Protein AF-A0A348XLL2-F1 (afdb_monomer)

pLDDT: mean 91.33, std 13.4, range [33.75, 98.81]

Radius of gyration: 30.75 Å; Cα contacts (8 Å, |Δi|>4): 554; chains: 1; bounding box: 73×44×80 Å

Foldseek 3Di:
DDPQAQAEEEEEAQPPVVVVVLVVVVVGPNYAYAEYEDCPVVSVVVSCVVSVHDRHDYDNDLLVSLLDPRHAEYEYPDPQQCLLVSLLSNLVSLHEYEYEPPNHPDPVSVVSSVVSCVVSVHHYYYNPVVCPPPVVVCVVVPDKDKDKDKDPWAFCVCQVHDTGELAPACRTHVMDIDMDIDVVLQFDPPDDALWDADPLQVVQQVCVSVVHDDDPPRPHHHCSCVRNVVDNYDDQKDWDFDDCPPHLQSGWIWIDRSQKIWIARQAPRDIFIGGCVVCVSSPDGCCPPPVCVVVNVVRQQVVLVVCPPPPQCLHDPSHGDHPTDDDDPVPPPPPPPPPDDPPPDD

Solvent-accessible surface area (backbone atoms only — not comparable to full-atom values): 20130 Å² total; per-residue (Å²): 132,79,93,56,61,77,44,27,26,18,38,32,30,55,49,84,75,37,57,57,53,46,56,49,56,76,76,32,79,36,50,44,58,40,21,29,19,29,100,51,59,68,48,39,53,50,43,31,59,79,51,72,54,82,79,45,45,80,36,98,40,59,65,67,27,51,63,37,89,69,37,50,32,38,40,40,42,53,64,42,86,49,36,50,63,54,51,53,52,28,42,75,58,74,27,26,41,37,36,45,69,62,65,40,84,46,70,68,51,45,50,53,50,49,53,50,43,66,72,57,74,50,64,75,47,68,54,61,63,68,74,68,33,71,68,50,44,43,51,73,69,72,46,85,48,74,49,78,49,69,58,97,55,34,51,24,86,49,54,99,78,35,68,54,54,72,51,92,50,56,49,17,59,59,51,63,78,47,78,48,65,38,76,91,75,52,56,58,80,92,69,84,76,84,51,70,79,62,78,58,19,54,58,35,25,52,27,53,75,69,73,42,84,66,65,88,85,56,90,38,54,54,48,57,47,48,44,51,67,75,36,82,65,91,66,75,63,47,82,48,75,40,68,55,82,90,38,59,88,45,15,31,41,31,40,32,49,64,41,47,38,39,38,38,32,40,52,81,52,51,66,41,28,30,49,37,84,83,35,74,79,67,79,64,65,41,62,84,38,78,93,38,49,73,58,52,48,55,52,48,52,52,48,42,62,74,43,52,90,43,89,51,49,42,44,55,99,88,37,79,44,46,65,51,63,82,74,60,80,82,72,56,76,77,74,80,75,85,68,85,72,76,88,83,74,130

Nearest PDB structures (foldseek):
  7oz8-assembly1_AAA  TM=8.687E-01  e=6.958E-18  Bacteroides thetaiotaomicron VPI-5482
  3e82-assembly2_E  TM=7.904E-01  e=2.444E-10  Klebsiella pneumoniae subsp. pneumoniae MGH 78578
  5b3v-assembly3_C  TM=4.622E-01  e=5.053E-10  Synechocystis sp. PCC 6803 substr. Kazusa
  3e82-assembly1_A  TM=4.352E-01  e=9.257E-10  Klebsiella pneumoniae subsp. pneumoniae MGH 78578
  3fd8-assembly1_F  TM=4.751E-01  e=3.294E-08  Enterococcus faecalis

Mean predicted aligned error: 10.45 Å

Secondary structure (DSSP, 8-state):
--TT--EEEEEE--SGGGHHHHHHHHH-TTEEEEEEE-SSHHHHHHHHHHTT--SPEEESSHHHHHT-TT-SEEEE-S-GGGHHHHHHHHHHTT-EEEEPSS--SSHHHHHHHHHHHHHHT--EEE--GGGGSHHHHHHHTT---EEEEE-S----TTGGG--SS--SSHHHH---EEEEE-GGG-PPTT----S---GGGHHHHHHHHTTPPPPTT-SS---HHHHTTS-S-S-S-EEEEE-SSS-GGG-EEEEE-SSEEEEEETTT--EEEEETTT-TT--S-GGG-GGGHHHHHHHHHHHHHHHTT-TT--EETTEE--S-----GGGS---------GGG--

Sequence (346 aa):
MNDSIKIRLAIIATGGRAGLVRWLIQNRKDIAITAVYDPDKERAAQALKDWEVTDAVIFDSYEAAIQRDDVDWVMIFSPNAFHKEHVLCAFAAGKHVFCEKPLATEIDDCQEIFEAHQASGLTFATGFVLRYAPLYRKVKAGRPWVIVVTSDHGEMLGDHGFFRKCQPYEGSAHIPMMISASSELGFVVGGQADQVVCLEDLMPTLLEVAGAAIPAYLDGVSLVPILRGEAQATREWLHMEHAPTYSQAQAYHALTDGRFKYIWRTLDGSEQLFDLDRDPGEELDLAQNSSFDAMLETWRERLIQRLAGRPEGFVQSGTLVPDRPYQHLNNCTVQSNQETNPRRQE

Structure (mmCIF, N/CA/C/O backbone):
data_AF-A0A348XLL2-F1
#
_entry.id   AF-A0A348XLL2-F1
#
loop_
_atom_site.group_PDB
_atom_site.id
_atom_site.type_symbol
_atom_site.label_atom_id
_atom_site.label_alt_id
_atom_site.label_comp_id
_atom_site.label_asym_id
_atom_site.label_entity_id
_atom_site.label_seq_id
_atom_site.pdbx_PDB_ins_code
_atom_site.Cartn_x
_atom_site.Cartn_y
_atom_site.Cartn_z
_atom_site.occupancy
_atom_site.B_iso_or_equiv
_atom_site.auth_seq_id
_atom_site.auth_comp_id
_atom_site.auth_asym_id
_atom_site.auth_atom_id
_atom_site.pdbx_PDB_model_num
ATOM 1 N N . MET A 1 1 ? 41.347 -10.993 -33.726 1.00 43.84 1 MET A N 1
ATOM 2 C CA . MET A 1 1 ? 40.112 -10.220 -33.475 1.00 43.84 1 MET A CA 1
ATOM 3 C C . MET A 1 1 ? 39.235 -11.083 -32.583 1.00 43.84 1 MET A C 1
ATOM 5 O O . MET A 1 1 ? 39.201 -12.282 -32.808 1.00 43.84 1 MET A O 1
ATOM 9 N N . ASN A 1 2 ? 38.683 -10.522 -31.506 1.00 46.38 2 ASN A N 1
ATOM 10 C CA . ASN A 1 2 ? 38.009 -11.268 -30.437 1.00 46.38 2 ASN A CA 1
ATOM 11 C C . ASN A 1 2 ? 36.660 -11.837 -30.914 1.00 46.38 2 ASN A C 1
ATOM 13 O O . ASN A 1 2 ? 35.698 -11.084 -31.033 1.00 46.38 2 ASN A O 1
ATOM 17 N N . ASP A 1 3 ? 36.561 -13.158 -31.075 1.00 54.84 3 ASP A N 1
ATOM 18 C CA . ASP A 1 3 ? 35.310 -13.900 -31.346 1.00 54.84 3 ASP A CA 1
ATOM 19 C C . ASP A 1 3 ? 34.304 -13.888 -30.162 1.00 54.84 3 ASP A C 1
ATOM 21 O O . ASP A 1 3 ? 33.383 -14.702 -30.092 1.00 54.84 3 ASP A O 1
ATOM 25 N N . SER A 1 4 ? 34.467 -12.984 -29.185 1.00 69.69 4 SER A N 1
ATOM 26 C CA . SER A 1 4 ? 33.647 -12.917 -27.968 1.00 69.69 4 SER A CA 1
ATOM 27 C C . SER A 1 4 ? 32.533 -11.870 -28.008 1.00 69.69 4 SER A C 1
ATOM 29 O O . SER A 1 4 ? 31.595 -11.981 -27.220 1.00 69.69 4 SER A O 1
ATOM 31 N N . ILE A 1 5 ? 32.624 -10.854 -28.875 1.00 68.94 5 ILE A N 1
ATOM 32 C CA . ILE A 1 5 ? 31.644 -9.759 -28.941 1.00 68.94 5 ILE A CA 1
ATOM 33 C C . ILE A 1 5 ? 30.449 -10.212 -29.781 1.00 68.94 5 ILE A C 1
ATOM 35 O O . ILE A 1 5 ? 30.605 -10.559 -30.948 1.00 68.94 5 ILE A O 1
ATOM 39 N N . LYS A 1 6 ? 29.255 -10.204 -29.184 1.00 81.38 6 LYS A N 1
ATOM 40 C CA . LYS A 1 6 ? 28.009 -10.659 -29.818 1.00 81.38 6 LYS A CA 1
ATOM 41 C C . LYS A 1 6 ? 27.000 -9.542 -30.060 1.00 81.38 6 LYS A C 1
ATOM 43 O O . LYS A 1 6 ? 26.079 -9.745 -30.841 1.00 81.38 6 LYS A O 1
ATOM 48 N N . ILE A 1 7 ? 27.132 -8.407 -29.372 1.00 92.81 7 ILE A N 1
ATOM 49 C CA . ILE A 1 7 ? 26.171 -7.303 -29.443 1.00 92.81 7 ILE A CA 1
ATOM 50 C C . ILE A 1 7 ? 26.924 -5.974 -29.506 1.00 92.81 7 ILE A C 1
ATOM 52 O O . ILE A 1 7 ? 27.702 -5.656 -28.605 1.00 92.81 7 ILE A O 1
ATOM 56 N N . ARG A 1 8 ? 26.668 -5.183 -30.549 1.00 95.50 8 ARG A N 1
ATOM 57 C CA . ARG A 1 8 ? 27.262 -3.856 -30.749 1.00 95.50 8 ARG A CA 1
ATOM 58 C C . ARG A 1 8 ? 26.214 -2.764 -30.554 1.00 95.50 8 ARG A C 1
ATOM 60 O O . ARG A 1 8 ? 25.112 -2.851 -31.099 1.00 95.50 8 ARG A O 1
ATOM 67 N N . LEU A 1 9 ? 26.543 -1.760 -29.749 1.00 97.12 9 LEU A N 1
ATOM 68 C CA . LEU A 1 9 ? 25.602 -0.761 -29.252 1.00 97.12 9 LEU A CA 1
ATOM 69 C C . LEU A 1 9 ? 25.891 0.635 -29.801 1.00 97.12 9 LEU A C 1
ATOM 71 O O . LEU A 1 9 ? 27.034 1.099 -29.759 1.00 97.12 9 LEU A O 1
ATOM 75 N N . ALA A 1 10 ? 24.822 1.330 -30.186 1.00 98.25 10 ALA A N 1
ATOM 76 C CA . ALA A 1 10 ? 24.776 2.784 -30.234 1.00 98.25 10 ALA A CA 1
ATOM 77 C C . ALA A 1 10 ? 24.154 3.330 -28.941 1.00 98.25 10 ALA A C 1
ATOM 79 O O . ALA A 1 10 ? 23.091 2.866 -28.521 1.00 98.25 10 ALA A O 1
ATOM 80 N N . ILE A 1 11 ? 24.792 4.323 -28.319 1.00 98.25 11 ILE A N 1
ATOM 81 C CA . ILE A 1 11 ? 24.260 5.032 -27.146 1.00 98.25 11 ILE A CA 1
ATOM 82 C C . ILE A 1 11 ? 23.807 6.431 -27.560 1.00 98.25 11 ILE A C 1
ATOM 84 O O . ILE A 1 11 ? 24.611 7.222 -28.052 1.00 98.25 11 ILE A O 1
ATOM 88 N N . ILE A 1 12 ? 22.529 6.736 -27.339 1.00 98.44 12 ILE A N 1
ATOM 89 C CA . ILE A 1 12 ? 21.917 8.027 -27.665 1.00 98.44 12 ILE A CA 1
ATOM 90 C C . ILE A 1 12 ? 21.649 8.792 -26.367 1.00 98.44 12 ILE A C 1
ATOM 92 O O . ILE A 1 12 ? 20.795 8.400 -25.570 1.00 98.44 12 ILE A O 1
ATOM 96 N N . ALA A 1 13 ? 22.375 9.898 -26.205 1.00 97.62 13 ALA A N 1
ATOM 97 C CA . ALA A 1 13 ? 22.577 10.705 -25.004 1.00 97.62 13 ALA A CA 1
ATOM 98 C C . ALA A 1 13 ? 23.318 9.983 -23.863 1.00 97.62 13 ALA A C 1
ATOM 100 O O . ALA A 1 13 ? 23.057 8.827 -23.535 1.00 97.62 13 ALA A O 1
ATOM 101 N N . THR A 1 14 ? 24.234 10.698 -23.209 1.00 96.75 14 THR A N 1
ATOM 102 C CA . THR A 1 14 ? 25.115 10.175 -22.152 1.00 96.75 14 THR A CA 1
ATOM 103 C C . THR A 1 14 ? 24.902 10.862 -20.798 1.00 96.75 14 THR A C 1
ATOM 105 O O . THR A 1 14 ? 25.785 10.887 -19.941 1.00 96.75 14 THR A O 1
ATOM 108 N N . GLY A 1 15 ? 23.699 11.403 -20.570 1.00 91.62 15 GLY A N 1
ATOM 109 C CA . GLY A 1 15 ? 23.282 11.964 -19.280 1.00 91.62 15 GLY A CA 1
ATOM 110 C C . GLY A 1 15 ? 23.198 10.925 -18.150 1.00 91.62 15 GLY A C 1
ATOM 111 O O . GLY A 1 15 ? 23.452 9.74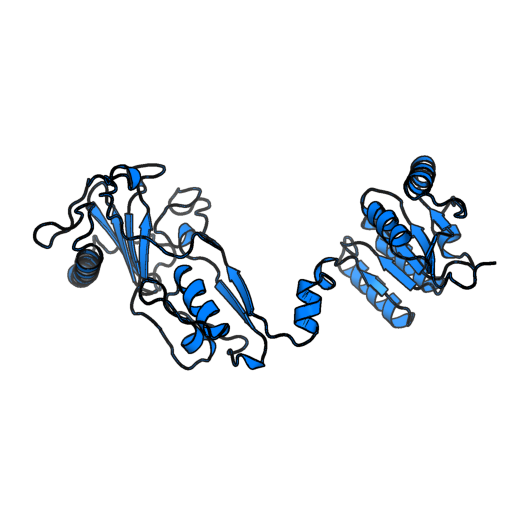0 -18.339 1.00 91.62 15 GLY A O 1
ATOM 112 N N . GLY A 1 16 ? 22.782 11.344 -16.949 1.00 89.44 16 GLY A N 1
ATOM 113 C CA . GLY A 1 16 ? 22.877 10.512 -15.735 1.00 89.44 16 GLY A CA 1
ATOM 114 C C . GLY A 1 16 ? 22.244 9.112 -15.822 1.00 89.44 16 GLY A C 1
ATOM 115 O O . GLY A 1 16 ? 22.738 8.175 -15.198 1.00 89.44 16 GLY A O 1
ATOM 116 N N . ARG A 1 17 ? 21.189 8.927 -16.632 1.00 88.69 17 ARG A N 1
ATOM 117 C CA . ARG A 1 17 ? 20.567 7.607 -16.854 1.00 88.69 17 ARG A CA 1
ATOM 118 C C . ARG A 1 17 ? 21.452 6.640 -17.643 1.00 88.69 17 ARG A C 1
ATOM 120 O O . ARG A 1 17 ? 21.417 5.444 -17.360 1.00 88.69 17 ARG A O 1
ATOM 127 N N . ALA A 1 18 ? 22.305 7.145 -18.532 1.00 91.25 18 ALA A N 1
ATOM 128 C CA . ALA A 1 18 ? 23.283 6.338 -19.252 1.00 91.25 18 ALA A CA 1
ATOM 129 C C . ALA A 1 18 ? 24.372 5.762 -18.327 1.00 91.25 18 ALA A C 1
ATOM 131 O O . ALA A 1 18 ? 25.117 4.881 -18.738 1.00 91.25 18 ALA A O 1
ATOM 132 N N . GLY A 1 19 ? 24.435 6.157 -17.046 1.00 86.94 19 GLY A N 1
ATOM 133 C CA . GLY A 1 19 ? 25.314 5.525 -16.054 1.00 86.94 19 GLY A CA 1
ATOM 134 C C . GLY A 1 19 ? 25.131 4.002 -15.929 1.00 86.94 19 GLY A C 1
ATOM 135 O O . GLY A 1 19 ? 26.074 3.304 -15.559 1.00 86.94 19 GLY A O 1
ATOM 136 N N . LEU A 1 20 ? 23.963 3.461 -16.308 1.00 86.12 20 LEU A N 1
ATOM 137 C CA . LEU A 1 20 ? 23.725 2.014 -16.411 1.00 86.12 20 LEU A CA 1
ATOM 138 C C . LEU A 1 20 ? 24.684 1.321 -17.394 1.00 86.12 20 LEU A C 1
ATOM 140 O O . LEU A 1 20 ? 25.055 0.166 -17.180 1.00 86.12 20 LEU A O 1
ATOM 144 N N . VAL A 1 21 ? 25.102 2.018 -18.453 1.00 91.19 21 VAL A N 1
ATOM 145 C CA . VAL A 1 21 ? 26.006 1.495 -19.484 1.00 91.19 21 VAL A CA 1
ATOM 146 C C . VAL A 1 21 ? 27.330 1.046 -18.867 1.00 91.19 21 VAL A C 1
ATOM 148 O O . VAL A 1 21 ? 27.819 -0.030 -19.204 1.00 91.19 21 VAL A O 1
ATOM 151 N N . ARG A 1 22 ? 27.849 1.791 -17.880 1.00 89.62 22 ARG A N 1
ATOM 152 C CA . ARG A 1 22 ? 29.046 1.406 -17.116 1.00 89.62 22 ARG A CA 1
ATOM 153 C C . ARG A 1 22 ? 28.889 0.038 -16.456 1.00 89.62 22 ARG A C 1
ATOM 155 O O . ARG A 1 22 ? 29.778 -0.803 -16.539 1.00 89.62 22 ARG A O 1
ATOM 162 N N . TRP A 1 23 ? 27.752 -0.196 -15.804 1.00 88.00 23 TRP A N 1
ATOM 163 C CA . TRP A 1 23 ? 27.482 -1.483 -15.168 1.00 88.00 23 TRP A CA 1
ATOM 164 C C . TRP A 1 23 ? 27.375 -2.603 -16.212 1.00 88.00 23 TRP A C 1
ATOM 166 O O . TRP A 1 23 ? 27.911 -3.691 -16.000 1.00 88.00 23 TRP A O 1
ATOM 176 N N . LEU A 1 24 ? 26.740 -2.331 -17.357 1.00 88.62 24 LEU A N 1
ATOM 177 C CA . LEU A 1 24 ? 26.566 -3.298 -18.442 1.00 88.62 24 LEU A CA 1
ATOM 178 C C . LEU A 1 24 ? 27.914 -3.810 -18.972 1.00 88.62 24 LEU A C 1
ATOM 180 O O . LEU A 1 24 ? 28.157 -5.014 -18.938 1.00 88.62 24 LEU A O 1
ATOM 184 N N . ILE A 1 25 ? 28.805 -2.913 -19.397 1.00 88.69 25 ILE A N 1
ATOM 185 C CA . ILE A 1 25 ? 30.115 -3.270 -19.977 1.00 88.69 25 ILE A CA 1
ATOM 186 C C . ILE A 1 25 ? 31.069 -3.916 -18.959 1.00 88.69 25 ILE A C 1
ATOM 188 O O . ILE A 1 25 ? 31.877 -4.778 -19.308 1.00 88.69 25 ILE A O 1
ATOM 192 N N . GLN A 1 26 ? 30.959 -3.556 -17.676 1.00 87.31 26 GLN A N 1
ATOM 193 C CA . GLN A 1 26 ? 31.760 -4.173 -16.616 1.00 87.31 26 GLN A CA 1
ATOM 194 C C . GLN A 1 26 ? 31.356 -5.632 -16.368 1.00 87.31 26 GLN A C 1
ATOM 196 O O . GLN A 1 26 ? 32.212 -6.464 -16.068 1.00 87.31 26 GLN A O 1
ATOM 201 N N . ASN A 1 27 ? 30.069 -5.955 -16.531 1.00 88.94 27 ASN A N 1
ATOM 202 C CA . ASN A 1 27 ? 29.515 -7.278 -16.233 1.00 88.94 27 ASN A CA 1
ATOM 203 C C . ASN A 1 27 ? 29.323 -8.167 -17.476 1.00 88.94 27 ASN A C 1
ATOM 205 O O . ASN A 1 27 ? 29.013 -9.351 -17.335 1.00 88.94 27 ASN A O 1
ATOM 209 N N . ARG A 1 28 ? 29.491 -7.631 -18.691 1.00 89.12 28 ARG A N 1
ATOM 210 C CA . ARG A 1 28 ? 29.266 -8.348 -19.956 1.00 89.12 28 ARG A CA 1
ATOM 211 C C . ARG A 1 28 ? 30.424 -8.128 -20.924 1.00 89.12 28 ARG A C 1
ATOM 213 O O . ARG A 1 28 ? 30.665 -7.017 -21.373 1.00 89.12 28 ARG A O 1
ATOM 220 N N . LYS A 1 29 ? 31.130 -9.211 -21.265 1.00 87.69 29 LYS A N 1
ATOM 221 C CA . LYS A 1 29 ? 32.259 -9.205 -22.222 1.00 87.69 29 LYS A CA 1
ATOM 222 C C . LYS A 1 29 ? 31.835 -9.439 -23.674 1.00 87.69 29 LYS A C 1
ATOM 224 O O . LYS A 1 29 ? 32.665 -9.378 -24.574 1.00 87.69 29 LYS A O 1
ATOM 229 N N . ASP A 1 30 ? 30.555 -9.717 -23.887 1.00 91.12 30 ASP A N 1
ATOM 230 C CA . ASP A 1 30 ? 29.938 -9.957 -25.188 1.00 91.12 30 ASP A CA 1
ATOM 231 C C . ASP A 1 30 ? 29.266 -8.709 -25.780 1.00 91.12 30 ASP A C 1
ATOM 233 O O . ASP A 1 30 ? 28.580 -8.809 -26.797 1.00 91.12 30 ASP A O 1
ATOM 237 N N . ILE A 1 31 ? 29.477 -7.542 -25.164 1.00 92.94 31 ILE A N 1
ATOM 238 C CA . ILE A 1 31 ? 28.903 -6.256 -25.561 1.00 92.94 31 ILE A CA 1
ATOM 239 C C . ILE A 1 31 ? 30.028 -5.274 -25.892 1.00 92.94 31 ILE A C 1
ATOM 241 O O . ILE A 1 31 ? 30.996 -5.169 -25.141 1.00 92.94 31 ILE A O 1
ATOM 245 N N . ALA A 1 32 ? 29.871 -4.530 -26.985 1.00 93.75 32 ALA A N 1
ATOM 246 C CA . ALA A 1 32 ? 30.740 -3.417 -27.353 1.00 93.75 32 ALA A CA 1
ATOM 247 C C . ALA A 1 32 ? 29.913 -2.170 -27.671 1.00 93.75 32 ALA A C 1
ATOM 249 O O . ALA A 1 32 ? 28.843 -2.267 -28.264 1.00 93.75 32 ALA A O 1
ATOM 250 N N . ILE A 1 33 ? 30.418 -0.997 -27.301 1.00 95.94 33 ILE A N 1
ATOM 251 C CA . ILE A 1 33 ? 29.843 0.287 -27.709 1.00 95.94 33 ILE A CA 1
ATOM 252 C C . ILE A 1 33 ? 30.641 0.765 -28.916 1.00 95.94 33 ILE A C 1
ATOM 254 O O . ILE A 1 33 ? 31.848 0.962 -28.804 1.00 95.94 33 ILE A O 1
ATOM 258 N N . THR A 1 34 ? 29.983 0.916 -30.062 1.00 96.25 34 THR A N 1
ATOM 259 C CA . THR A 1 34 ? 30.624 1.293 -31.335 1.00 96.25 34 THR A CA 1
ATOM 260 C C . THR A 1 34 ? 30.275 2.720 -31.749 1.00 96.25 34 THR A C 1
ATOM 262 O O . THR A 1 34 ? 31.071 3.389 -32.413 1.00 96.25 34 THR A O 1
ATOM 265 N N . ALA A 1 35 ? 29.123 3.224 -31.299 1.00 98.06 35 ALA A N 1
ATOM 266 C CA . ALA A 1 35 ? 28.655 4.572 -31.586 1.00 98.06 35 ALA A CA 1
ATOM 267 C C . ALA A 1 35 ? 28.107 5.263 -30.341 1.00 98.06 35 ALA A C 1
ATOM 269 O O . ALA A 1 35 ? 27.405 4.660 -29.527 1.00 98.06 35 ALA A O 1
ATOM 270 N N . VAL A 1 36 ? 28.387 6.555 -30.223 1.00 98.19 36 VAL A N 1
ATOM 271 C CA . VAL A 1 36 ? 27.799 7.421 -29.204 1.00 98.19 36 VAL A CA 1
ATOM 272 C C . VAL A 1 36 ? 27.366 8.723 -29.853 1.00 98.19 36 VAL A C 1
ATOM 274 O O . VAL A 1 36 ? 28.090 9.295 -30.663 1.00 98.19 36 VAL A O 1
ATOM 277 N N . TYR A 1 37 ? 26.198 9.211 -29.468 1.00 98.50 37 TYR A N 1
ATOM 278 C CA . TYR A 1 37 ? 25.754 10.561 -29.769 1.00 98.50 37 TYR A CA 1
ATOM 279 C C . TYR A 1 37 ? 25.309 11.241 -28.478 1.00 98.50 37 TYR A C 1
ATOM 281 O O . TYR A 1 37 ? 24.539 10.674 -27.708 1.00 98.50 37 TYR A O 1
ATOM 289 N N . ASP A 1 38 ? 25.764 12.469 -28.263 1.00 98.00 38 ASP A N 1
ATOM 290 C CA . ASP A 1 38 ? 25.170 13.421 -27.328 1.00 98.00 38 ASP A CA 1
ATOM 291 C C . ASP A 1 38 ? 25.283 14.808 -27.984 1.00 98.00 38 ASP A C 1
ATOM 293 O O . ASP A 1 38 ? 26.322 15.087 -28.594 1.00 98.00 38 ASP A O 1
ATOM 297 N N . PRO A 1 39 ? 24.257 15.678 -27.903 1.00 96.00 39 PRO A N 1
ATOM 298 C CA . PRO A 1 39 ? 24.375 17.054 -28.392 1.00 96.00 39 PRO A CA 1
ATOM 299 C C . PRO A 1 39 ? 25.541 17.817 -27.735 1.00 96.00 39 PRO A C 1
ATOM 301 O O . PRO A 1 39 ? 26.089 18.739 -28.337 1.00 96.00 39 PRO A O 1
ATOM 304 N N . ASP A 1 40 ? 25.943 17.424 -26.523 1.00 97.12 40 ASP A N 1
ATOM 305 C CA . ASP A 1 40 ? 27.149 17.877 -25.835 1.00 97.12 40 ASP A CA 1
ATOM 306 C C . ASP A 1 40 ? 28.285 16.848 -26.019 1.00 97.12 40 ASP A C 1
ATOM 308 O O . ASP A 1 40 ? 28.389 15.840 -25.312 1.00 97.12 40 ASP A O 1
ATOM 312 N N . LYS A 1 41 ? 29.178 17.109 -26.982 1.00 96.31 41 LYS A N 1
ATOM 313 C CA . LYS A 1 41 ? 30.303 16.212 -27.305 1.00 96.31 41 LYS A CA 1
ATOM 314 C C . LYS A 1 41 ? 31.273 16.010 -26.144 1.00 96.31 41 LYS A C 1
ATOM 316 O O . LYS A 1 41 ? 31.877 14.940 -26.044 1.00 96.31 41 LYS A O 1
ATOM 321 N N . GLU A 1 42 ? 31.438 17.006 -25.275 1.00 97.06 42 GLU A N 1
ATOM 322 C CA . GLU A 1 42 ? 32.303 16.874 -24.100 1.00 97.06 42 GLU A CA 1
ATOM 323 C C . GLU A 1 42 ? 31.710 15.859 -23.123 1.00 97.06 42 GLU A C 1
ATOM 325 O O . GLU A 1 42 ? 32.436 15.027 -22.576 1.00 97.06 42 GLU A O 1
ATOM 330 N N . ARG A 1 43 ? 30.380 15.841 -22.983 1.00 96.25 43 ARG A N 1
ATOM 331 C CA . ARG A 1 43 ? 29.678 14.827 -22.192 1.00 96.25 43 ARG A CA 1
ATOM 332 C C . ARG A 1 43 ? 29.809 13.428 -22.780 1.00 96.25 43 ARG A C 1
ATOM 334 O O . ARG A 1 43 ? 30.022 12.479 -22.025 1.00 96.25 43 ARG A O 1
ATOM 341 N N . ALA A 1 44 ? 29.712 13.274 -24.100 1.00 97.06 44 ALA A N 1
ATOM 342 C CA . ALA A 1 44 ? 29.958 11.986 -24.753 1.00 97.06 44 ALA A CA 1
ATOM 343 C C . ALA A 1 44 ? 31.396 11.493 -24.499 1.00 97.06 44 ALA A C 1
ATOM 345 O O . ALA A 1 44 ? 31.593 10.343 -24.106 1.00 97.06 44 ALA A O 1
ATOM 346 N N . ALA A 1 45 ? 32.393 12.373 -24.644 1.00 97.12 45 ALA A N 1
ATOM 347 C CA . ALA A 1 45 ? 33.796 12.046 -24.393 1.00 97.12 45 ALA A CA 1
ATOM 348 C C . ALA A 1 45 ? 34.064 11.691 -22.920 1.00 97.12 45 ALA A C 1
ATOM 350 O O . ALA A 1 45 ? 34.763 10.717 -22.631 1.00 97.12 45 ALA A O 1
ATOM 351 N N . GLN A 1 46 ? 33.478 12.442 -21.985 1.00 96.75 46 GLN A N 1
ATOM 352 C CA . GLN A 1 46 ? 33.597 12.172 -20.555 1.00 96.75 46 GLN A CA 1
ATOM 353 C C . GLN A 1 46 ? 32.950 10.832 -20.183 1.00 96.75 46 GLN A C 1
ATOM 355 O O . GLN A 1 46 ? 33.557 10.044 -19.463 1.00 96.75 46 GLN A O 1
ATOM 360 N N . ALA A 1 47 ? 31.770 10.529 -20.727 1.00 95.94 47 ALA A N 1
ATOM 361 C CA . ALA A 1 47 ? 31.106 9.251 -20.503 1.00 95.94 47 ALA A CA 1
ATOM 362 C C . ALA A 1 47 ? 31.946 8.071 -21.013 1.00 95.94 47 ALA A C 1
ATOM 364 O O . ALA A 1 47 ? 32.157 7.117 -20.272 1.00 95.94 47 ALA A O 1
ATOM 365 N N . LEU A 1 48 ? 32.497 8.155 -22.230 1.00 95.56 48 LEU A N 1
ATOM 366 C CA . LEU A 1 48 ? 33.388 7.121 -22.773 1.00 95.56 48 LEU A CA 1
ATOM 367 C C . LEU A 1 48 ? 34.627 6.898 -21.900 1.00 95.56 48 LEU A C 1
ATOM 369 O O . LEU A 1 48 ? 35.018 5.754 -21.668 1.00 95.56 48 LEU A O 1
ATOM 373 N N . LYS A 1 49 ? 35.201 7.976 -21.356 1.00 95.12 49 LYS A N 1
ATOM 374 C CA . LYS A 1 49 ? 36.307 7.897 -20.398 1.00 95.12 49 LYS A CA 1
ATOM 375 C C . LYS A 1 49 ? 35.892 7.198 -19.100 1.00 95.12 49 LYS A C 1
ATOM 377 O O . LYS A 1 49 ? 36.598 6.300 -18.653 1.00 95.12 49 LYS A O 1
ATOM 382 N N . ASP A 1 50 ? 34.751 7.565 -18.520 1.00 93.00 50 ASP A N 1
ATOM 383 C CA . ASP A 1 50 ? 34.232 6.972 -17.276 1.00 93.00 50 ASP A CA 1
ATOM 384 C C . ASP A 1 50 ? 33.818 5.502 -17.440 1.00 93.00 50 ASP A C 1
ATOM 386 O O . ASP A 1 50 ? 33.783 4.729 -16.475 1.00 93.00 50 ASP A O 1
ATOM 390 N N . TRP A 1 51 ? 33.474 5.124 -18.667 1.00 93.31 51 TRP A N 1
ATOM 391 C CA . TRP A 1 51 ? 33.120 3.771 -19.074 1.00 93.31 51 TRP A CA 1
ATOM 392 C C . TRP A 1 51 ? 34.335 2.950 -19.516 1.00 93.31 51 TRP A C 1
ATOM 394 O O . TRP A 1 51 ? 34.193 1.750 -19.721 1.00 93.31 51 TRP A O 1
ATOM 404 N N . GLU A 1 52 ? 35.519 3.559 -19.629 1.00 92.75 52 GLU A N 1
ATOM 405 C CA . GLU A 1 52 ? 36.745 2.914 -20.118 1.00 92.75 52 GLU A CA 1
ATOM 406 C C . GLU A 1 52 ? 36.575 2.317 -21.531 1.00 92.75 52 GLU A C 1
ATOM 408 O O . GLU A 1 52 ? 37.084 1.242 -21.847 1.00 92.75 52 GLU A O 1
ATOM 413 N N . VAL A 1 53 ? 35.839 3.022 -22.397 1.00 92.62 53 VAL A N 1
ATOM 414 C CA . VAL A 1 53 ? 35.553 2.609 -23.776 1.00 92.62 53 VAL A CA 1
ATOM 415 C C . VAL A 1 53 ? 36.381 3.447 -24.743 1.00 92.62 53 VAL A C 1
ATOM 417 O O . VAL A 1 53 ? 36.191 4.656 -24.848 1.00 92.62 53 VAL A O 1
ATOM 420 N N . THR A 1 54 ? 37.287 2.797 -25.473 1.00 90.06 54 THR A N 1
ATOM 421 C CA . THR A 1 54 ? 38.233 3.462 -26.388 1.00 90.06 54 THR A CA 1
ATOM 422 C C . THR A 1 54 ? 37.835 3.397 -27.856 1.00 90.06 54 THR A C 1
ATOM 424 O O . THR A 1 54 ? 38.265 4.241 -28.636 1.00 90.06 54 THR A O 1
ATOM 427 N N . ASP A 1 55 ? 37.021 2.411 -28.234 1.00 89.94 55 ASP A N 1
ATOM 428 C CA . ASP A 1 55 ? 36.799 2.058 -29.644 1.00 89.94 55 ASP A CA 1
ATOM 429 C C . ASP A 1 55 ? 35.500 2.656 -30.216 1.00 89.94 55 ASP A C 1
ATOM 431 O O . ASP A 1 55 ? 35.194 2.490 -31.397 1.00 89.94 55 ASP A O 1
ATOM 435 N N . ALA A 1 56 ? 34.728 3.359 -29.384 1.00 95.12 56 ALA A N 1
ATOM 436 C CA . ALA A 1 56 ? 33.490 4.008 -29.791 1.00 95.12 56 ALA A CA 1
ATOM 437 C C . ALA A 1 56 ? 33.760 5.328 -30.523 1.00 95.12 56 ALA A C 1
ATOM 439 O O . ALA A 1 56 ? 34.615 6.119 -30.124 1.00 95.12 56 ALA A O 1
ATOM 440 N N . VAL A 1 57 ? 32.965 5.609 -31.555 1.00 97.56 57 VAL A N 1
ATOM 441 C CA . VAL A 1 57 ? 33.016 6.884 -32.281 1.00 97.56 57 VAL A CA 1
ATOM 442 C C . VAL A 1 57 ? 31.898 7.804 -31.796 1.00 97.56 57 VAL A C 1
ATOM 444 O O . VAL A 1 57 ? 30.743 7.383 -31.712 1.00 97.56 57 VAL A O 1
ATOM 447 N N . ILE A 1 58 ? 32.239 9.061 -31.498 1.00 98.31 58 ILE A N 1
ATOM 448 C CA . ILE A 1 58 ? 31.270 10.117 -31.179 1.00 98.31 58 ILE A CA 1
ATOM 449 C C . ILE A 1 58 ? 30.777 10.741 -32.487 1.00 98.31 58 ILE A C 1
ATOM 451 O O . ILE A 1 58 ? 31.587 11.168 -33.309 1.00 98.31 58 ILE A O 1
ATOM 455 N N . PHE A 1 59 ? 29.461 10.806 -32.664 1.00 98.25 59 PHE A N 1
ATOM 456 C CA . PHE A 1 59 ? 28.809 11.332 -33.861 1.00 98.25 59 PHE A CA 1
ATOM 457 C C . PHE A 1 59 ? 28.210 12.720 -33.651 1.00 98.25 59 PHE A C 1
ATOM 459 O O . PHE A 1 59 ? 27.885 13.115 -32.534 1.00 98.25 59 PHE A O 1
ATOM 466 N N . ASP A 1 60 ? 28.021 13.432 -34.764 1.00 97.06 60 ASP A N 1
ATOM 467 C CA . ASP A 1 60 ? 27.401 14.762 -34.804 1.00 97.06 60 ASP A CA 1
ATOM 468 C C . ASP A 1 60 ? 25.867 14.715 -34.790 1.00 97.06 60 ASP A C 1
ATOM 470 O O . ASP A 1 60 ? 25.225 15.720 -34.491 1.00 97.06 60 ASP A O 1
ATOM 474 N N . SER A 1 61 ? 25.277 13.559 -35.101 1.00 98.06 61 SER A N 1
ATOM 475 C CA . SER A 1 61 ? 23.831 13.339 -35.106 1.00 98.06 61 SER A CA 1
ATOM 476 C C . SER A 1 61 ? 23.495 11.923 -34.628 1.00 98.06 61 SER A C 1
ATOM 478 O O . SER A 1 61 ? 24.317 11.004 -34.752 1.00 98.06 61 SER A O 1
ATOM 480 N N . TYR A 1 62 ? 22.297 11.730 -34.068 1.00 98.25 62 TYR A N 1
ATOM 481 C CA . TYR A 1 62 ? 21.855 10.401 -33.638 1.00 98.25 62 TYR A CA 1
ATOM 482 C C . TYR A 1 62 ? 21.609 9.484 -34.837 1.00 98.25 62 TYR A C 1
ATOM 484 O O . TYR A 1 62 ? 21.899 8.297 -34.745 1.00 98.25 62 TYR A O 1
ATOM 492 N N . GLU A 1 63 ? 21.136 10.005 -35.971 1.00 98.50 63 GLU A N 1
ATOM 493 C CA . GLU A 1 63 ? 20.896 9.223 -37.186 1.00 98.50 63 GLU A CA 1
ATOM 494 C C . GLU A 1 63 ? 22.192 8.588 -37.677 1.00 98.50 63 GLU A C 1
ATOM 496 O O . GLU A 1 63 ? 22.220 7.392 -37.957 1.00 98.50 63 GLU A O 1
ATOM 501 N N . ALA A 1 64 ? 23.283 9.360 -37.715 1.00 98.19 64 ALA A N 1
ATOM 502 C CA . ALA A 1 64 ? 24.583 8.854 -38.134 1.00 98.19 64 ALA A CA 1
ATOM 503 C C . ALA A 1 64 ? 25.116 7.775 -37.175 1.00 98.19 64 ALA A C 1
ATOM 505 O O . ALA A 1 64 ? 25.693 6.786 -37.625 1.00 98.19 64 ALA A O 1
ATOM 506 N N . ALA A 1 65 ? 24.884 7.925 -35.865 1.00 98.19 65 ALA A N 1
ATOM 507 C CA . ALA A 1 65 ? 25.229 6.899 -34.882 1.00 98.19 65 ALA A CA 1
ATOM 508 C C . ALA A 1 65 ? 24.392 5.617 -35.060 1.00 98.19 65 ALA A C 1
ATOM 510 O O . ALA A 1 65 ? 24.932 4.515 -34.978 1.00 98.19 65 ALA A O 1
ATOM 511 N N . ILE A 1 66 ? 23.088 5.757 -35.316 1.00 98.38 66 ILE A N 1
ATOM 512 C CA . ILE A 1 66 ? 22.129 4.651 -35.460 1.00 98.38 66 ILE A CA 1
ATOM 513 C C . ILE A 1 66 ? 22.345 3.870 -36.763 1.00 98.38 66 ILE A C 1
ATOM 515 O O . ILE A 1 66 ? 22.253 2.642 -36.765 1.00 98.38 66 ILE A O 1
ATOM 519 N N . GLN A 1 67 ? 22.633 4.559 -37.868 1.00 97.12 67 GLN A N 1
ATOM 520 C CA . GLN A 1 67 ? 22.714 3.963 -39.208 1.00 97.12 67 GLN A CA 1
ATOM 521 C C . GLN A 1 67 ? 23.979 3.137 -39.459 1.00 97.12 67 GLN A C 1
ATOM 523 O O . GLN A 1 67 ? 24.089 2.512 -40.510 1.00 97.12 67 GLN A O 1
ATOM 528 N N . ARG A 1 68 ? 24.937 3.100 -38.526 1.00 97.06 68 ARG A N 1
ATOM 529 C CA . ARG A 1 68 ? 26.165 2.327 -38.726 1.00 97.06 68 ARG A CA 1
ATOM 530 C C . ARG A 1 68 ? 25.888 0.836 -38.942 1.00 97.06 68 ARG A C 1
ATOM 532 O O . ARG A 1 68 ? 25.075 0.215 -38.249 1.00 97.06 68 ARG A O 1
ATOM 539 N N . ASP A 1 69 ? 26.660 0.229 -39.838 1.00 94.75 69 ASP A N 1
ATOM 540 C CA . ASP A 1 69 ? 26.601 -1.212 -40.122 1.00 94.75 69 ASP A CA 1
ATOM 541 C C . ASP A 1 69 ? 27.099 -2.075 -38.950 1.00 94.75 69 ASP A C 1
ATOM 543 O O . ASP A 1 69 ? 26.745 -3.250 -38.824 1.00 94.75 69 ASP A O 1
ATOM 547 N N . ASP A 1 70 ? 27.908 -1.494 -38.061 1.00 94.88 70 ASP A N 1
ATOM 548 C CA . ASP A 1 70 ? 28.427 -2.136 -36.854 1.00 94.88 70 ASP A CA 1
ATOM 549 C C . ASP A 1 70 ? 27.645 -1.789 -35.579 1.00 94.88 70 ASP A C 1
ATOM 551 O O . ASP A 1 70 ? 28.194 -1.835 -34.479 1.00 94.88 70 ASP A O 1
ATOM 555 N N . VAL A 1 71 ? 26.358 -1.478 -35.723 1.00 97.62 71 VAL A N 1
ATOM 556 C CA . VAL A 1 71 ? 25.397 -1.328 -34.623 1.00 97.62 71 VAL A CA 1
ATOM 557 C C . VAL A 1 71 ? 24.295 -2.371 -34.782 1.00 97.62 71 VAL A C 1
ATOM 559 O O . VAL A 1 71 ? 23.694 -2.484 -35.849 1.00 97.62 71 VAL A O 1
ATOM 562 N N . ASP A 1 72 ? 24.014 -3.111 -33.711 1.00 97.44 72 ASP A N 1
ATOM 563 C CA . ASP A 1 72 ? 22.935 -4.107 -33.638 1.00 97.44 72 ASP A CA 1
ATOM 564 C C . ASP A 1 72 ? 21.759 -3.598 -32.786 1.00 97.44 72 ASP A C 1
ATOM 566 O O . ASP A 1 72 ? 20.595 -3.894 -33.063 1.00 97.44 72 ASP A O 1
ATOM 570 N N . TRP A 1 73 ? 22.066 -2.825 -31.739 1.00 97.94 73 TRP A N 1
ATOM 571 C CA . TRP A 1 73 ? 21.104 -2.276 -30.784 1.00 97.94 73 TRP A CA 1
ATOM 572 C C . TRP A 1 73 ? 21.344 -0.786 -30.542 1.00 97.94 73 TRP A C 1
ATOM 574 O O . TRP A 1 73 ? 22.484 -0.338 -30.429 1.00 97.94 73 TRP A O 1
ATOM 584 N N . VAL A 1 74 ? 20.262 -0.036 -30.359 1.00 98.50 74 VAL A N 1
ATOM 585 C CA . VAL A 1 74 ? 20.278 1.374 -29.965 1.00 98.50 74 VAL A CA 1
ATOM 586 C C . VAL A 1 74 ? 19.729 1.496 -28.547 1.00 98.50 74 VAL A C 1
ATOM 588 O O . VAL A 1 74 ? 18.600 1.085 -28.273 1.00 98.50 74 VAL A O 1
ATOM 591 N N . MET A 1 75 ? 20.525 2.052 -27.634 1.00 98.12 75 MET A N 1
ATOM 592 C CA . MET A 1 75 ? 20.095 2.391 -26.279 1.00 98.12 75 MET A CA 1
ATOM 593 C C . MET A 1 75 ? 19.847 3.895 -26.173 1.00 98.12 75 MET A C 1
ATOM 595 O O . MET A 1 75 ? 20.763 4.696 -26.354 1.00 98.12 75 MET A O 1
ATOM 599 N N . ILE A 1 76 ? 18.609 4.268 -25.865 1.00 98.44 76 ILE A N 1
ATOM 600 C CA . ILE A 1 76 ? 18.128 5.649 -25.877 1.00 98.44 76 ILE A CA 1
ATOM 601 C C . ILE A 1 76 ? 17.943 6.137 -24.440 1.00 98.44 76 ILE A C 1
ATOM 603 O O . ILE A 1 76 ? 17.110 5.612 -23.696 1.00 98.44 76 ILE A O 1
ATOM 607 N N . PHE A 1 77 ? 18.719 7.158 -24.076 1.00 97.19 77 PHE A N 1
ATOM 608 C CA . PHE A 1 77 ? 18.722 7.830 -22.773 1.00 97.19 77 PHE A CA 1
ATOM 609 C C . PHE A 1 77 ? 18.488 9.346 -22.893 1.00 97.19 77 PHE A C 1
ATOM 611 O O . PHE A 1 77 ? 18.772 10.099 -21.955 1.00 97.19 77 PHE A O 1
ATOM 618 N N . SER A 1 78 ? 18.033 9.808 -24.060 1.00 96.81 78 SER A N 1
ATOM 619 C CA . SER A 1 78 ? 17.758 11.219 -24.338 1.00 96.81 78 SER A CA 1
ATOM 620 C C . SER A 1 78 ? 16.606 11.758 -23.478 1.00 96.81 78 SER A C 1
ATOM 622 O O . SER A 1 78 ? 15.885 10.986 -22.854 1.00 96.81 78 SER A O 1
ATOM 624 N N . PRO A 1 79 ? 16.377 13.081 -23.427 1.00 95.19 79 PRO A N 1
ATOM 625 C CA . PRO A 1 79 ? 15.154 13.612 -22.832 1.00 95.19 79 PRO A CA 1
ATOM 626 C C . PRO A 1 79 ? 13.897 12.996 -23.469 1.00 95.19 79 PRO A C 1
ATOM 628 O O . PRO A 1 79 ? 13.872 12.757 -24.678 1.00 95.19 79 PRO A O 1
ATOM 631 N N . ASN A 1 80 ? 12.852 12.784 -22.660 1.00 94.88 80 ASN A N 1
ATOM 632 C CA . ASN A 1 80 ? 11.642 12.037 -23.040 1.00 94.88 80 ASN A CA 1
ATOM 633 C C . ASN A 1 80 ? 10.984 12.540 -24.339 1.00 94.88 80 ASN A C 1
ATOM 635 O O . ASN A 1 80 ? 10.437 11.744 -25.093 1.00 94.88 80 ASN A O 1
ATOM 639 N N . ALA A 1 81 ? 11.064 13.849 -24.607 1.00 95.75 81 ALA A N 1
ATOM 640 C CA . ALA A 1 81 ? 10.499 14.480 -25.801 1.00 95.75 81 ALA A CA 1
ATOM 641 C C . ALA A 1 81 ? 11.123 13.984 -27.122 1.00 95.75 81 ALA A C 1
ATOM 643 O O . ALA A 1 81 ? 10.504 14.111 -28.170 1.00 95.75 81 ALA A O 1
ATOM 644 N N . PHE A 1 82 ? 12.327 13.402 -27.082 1.00 97.12 82 PHE A N 1
ATOM 645 C CA . PHE A 1 82 ? 13.042 12.915 -28.270 1.00 97.12 82 PHE A CA 1
ATOM 646 C C . PHE A 1 82 ? 12.997 11.390 -28.425 1.00 97.12 82 PHE A C 1
ATOM 648 O O . PHE A 1 82 ? 13.518 10.846 -29.395 1.00 97.12 82 PHE A O 1
ATOM 655 N N . HIS A 1 83 ? 12.394 10.668 -27.474 1.00 98.00 83 HIS A N 1
ATOM 656 C CA . HIS A 1 83 ? 12.359 9.207 -27.519 1.00 98.00 83 HIS A CA 1
ATOM 657 C C . HIS A 1 83 ? 11.682 8.682 -28.782 1.00 98.00 83 HIS A C 1
ATOM 659 O O . HIS A 1 83 ? 12.257 7.814 -29.432 1.00 98.00 83 HIS A O 1
ATOM 665 N N . LYS A 1 84 ? 10.511 9.220 -29.158 1.00 98.19 84 LYS A N 1
ATOM 666 C CA . LYS A 1 84 ? 9.785 8.770 -30.354 1.00 98.19 84 LYS A CA 1
ATOM 667 C C . LYS A 1 84 ? 10.674 8.821 -31.588 1.00 98.19 84 LYS A C 1
ATOM 669 O O . LYS A 1 84 ? 10.876 7.803 -32.239 1.00 98.19 84 LYS A O 1
ATOM 674 N N . GLU A 1 85 ? 11.254 9.981 -31.861 1.00 98.12 85 GLU A N 1
ATOM 675 C CA . GLU A 1 85 ? 12.112 10.193 -33.023 1.00 98.12 85 GLU A CA 1
ATOM 676 C C . GLU A 1 85 ? 13.299 9.220 -33.063 1.00 98.12 85 GLU A C 1
ATOM 678 O O . GLU A 1 85 ? 13.520 8.551 -34.074 1.00 98.12 85 GLU A O 1
ATOM 683 N N . HIS A 1 86 ? 14.014 9.060 -31.947 1.00 98.50 86 HIS A N 1
ATOM 684 C CA . HIS A 1 86 ? 15.143 8.133 -31.866 1.00 98.50 86 HIS A CA 1
ATOM 685 C C . HIS A 1 86 ? 14.721 6.663 -32.028 1.00 98.50 86 HIS A C 1
ATOM 687 O O . HIS A 1 86 ? 15.416 5.892 -32.692 1.00 98.50 86 HIS A O 1
ATOM 693 N N . VAL A 1 87 ? 13.587 6.263 -31.439 1.00 98.62 87 VAL A N 1
ATOM 694 C CA . VAL A 1 87 ? 13.054 4.894 -31.533 1.00 98.62 87 VAL A CA 1
ATOM 695 C C . VAL A 1 87 ? 12.637 4.579 -32.970 1.00 98.62 87 VAL A C 1
ATOM 697 O O . VAL A 1 87 ? 13.030 3.542 -33.506 1.00 98.62 87 VAL A O 1
ATOM 700 N N . LEU A 1 88 ? 11.892 5.480 -33.616 1.00 98.50 88 LEU A N 1
ATOM 701 C CA . LEU A 1 88 ? 11.463 5.313 -35.005 1.00 98.50 88 LEU A CA 1
ATOM 702 C C . LEU A 1 88 ? 12.663 5.272 -35.960 1.00 98.50 88 LEU A C 1
ATOM 704 O O . LEU A 1 88 ? 12.709 4.416 -36.843 1.00 98.50 88 LEU A O 1
ATOM 708 N N . CYS A 1 89 ? 13.665 6.133 -35.745 1.00 98.56 89 CYS A N 1
ATOM 709 C CA . CYS A 1 89 ? 14.918 6.115 -36.501 1.00 98.56 89 CYS A CA 1
ATOM 710 C C . CYS A 1 89 ? 15.635 4.759 -36.379 1.00 98.56 89 CYS A C 1
ATOM 712 O O . CYS A 1 89 ? 16.059 4.182 -37.382 1.00 98.56 89 CYS A O 1
ATOM 714 N N . ALA A 1 90 ? 15.720 4.209 -35.165 1.00 98.62 90 ALA A N 1
ATOM 715 C CA . ALA A 1 90 ? 16.358 2.921 -34.917 1.00 98.62 90 ALA A CA 1
ATOM 716 C C . ALA A 1 90 ? 15.624 1.750 -35.589 1.00 98.62 90 ALA A C 1
ATOM 718 O O . ALA A 1 90 ? 16.270 0.921 -36.235 1.00 98.62 90 ALA A O 1
ATOM 719 N N . PHE A 1 91 ? 14.291 1.701 -35.508 1.00 98.56 91 PHE A N 1
ATOM 720 C CA . PHE A 1 91 ? 13.515 0.669 -36.200 1.00 98.56 91 PHE A CA 1
ATOM 721 C C . PHE A 1 91 ? 13.611 0.788 -37.722 1.00 98.56 91 PHE A C 1
ATOM 723 O O . PHE A 1 91 ? 13.788 -0.228 -38.394 1.00 98.56 91 PHE A O 1
ATOM 730 N N . ALA A 1 92 ? 13.575 2.006 -38.271 1.00 98.00 92 ALA A N 1
ATOM 731 C CA . ALA A 1 92 ? 13.769 2.236 -39.703 1.00 98.00 92 ALA A CA 1
ATOM 732 C C . ALA A 1 92 ? 15.160 1.781 -40.187 1.00 98.00 92 ALA A C 1
ATOM 734 O O . ALA A 1 92 ? 15.295 1.290 -41.306 1.00 98.00 92 ALA A O 1
ATOM 735 N N . ALA A 1 93 ? 16.181 1.883 -39.331 1.00 98.06 93 ALA A N 1
ATOM 736 C CA . ALA A 1 93 ? 17.533 1.385 -39.586 1.00 98.06 93 ALA A CA 1
ATOM 737 C C . ALA A 1 93 ? 17.711 -0.126 -39.312 1.00 98.06 93 ALA A C 1
ATOM 739 O O . ALA A 1 93 ? 18.831 -0.637 -39.384 1.00 98.06 93 ALA A O 1
ATOM 740 N N . GLY A 1 94 ? 16.636 -0.851 -38.979 1.00 97.94 94 GLY A N 1
ATOM 741 C CA . GLY A 1 94 ? 16.679 -2.291 -38.726 1.00 97.94 94 GLY A CA 1
ATOM 742 C C . GLY A 1 94 ? 17.361 -2.678 -37.409 1.00 97.94 94 GLY A C 1
ATOM 743 O O . GLY A 1 94 ? 17.884 -3.787 -37.302 1.00 97.94 94 GLY A O 1
ATOM 744 N N . LYS A 1 95 ? 17.414 -1.774 -36.422 1.00 98.38 95 LYS A N 1
ATOM 745 C CA . LYS A 1 95 ? 18.139 -1.972 -35.157 1.00 98.38 95 LYS A CA 1
ATOM 746 C C . LYS A 1 95 ? 17.192 -2.310 -34.010 1.00 98.38 95 LYS A C 1
ATOM 748 O O . LYS A 1 95 ? 16.107 -1.744 -33.891 1.00 98.38 95 LYS A O 1
ATOM 753 N N . HIS A 1 96 ? 17.621 -3.200 -33.121 1.00 98.44 96 HIS A N 1
ATOM 754 C CA . HIS A 1 96 ? 16.903 -3.450 -31.871 1.00 98.44 96 HIS A CA 1
ATOM 755 C C . HIS A 1 96 ? 16.969 -2.229 -30.950 1.00 98.44 96 HIS A C 1
ATOM 757 O O . HIS A 1 96 ? 17.923 -1.453 -31.013 1.00 98.44 96 HIS A O 1
ATOM 763 N N . VAL A 1 97 ? 15.982 -2.061 -30.068 1.00 98.44 97 VAL A N 1
ATOM 764 C CA . VAL A 1 97 ? 15.864 -0.829 -29.275 1.00 98.44 97 VAL A CA 1
ATOM 765 C C . VAL A 1 97 ? 15.711 -1.117 -27.787 1.00 98.44 97 VAL A C 1
ATOM 767 O O . VAL A 1 97 ? 14.873 -1.912 -27.357 1.00 98.44 97 VAL A O 1
ATOM 770 N N . PHE A 1 98 ? 16.491 -0.400 -26.982 1.00 97.25 98 PHE A N 1
ATOM 771 C CA . PHE A 1 98 ? 16.202 -0.152 -25.576 1.00 97.25 98 PHE A CA 1
ATOM 772 C C . PHE A 1 98 ? 15.926 1.342 -25.384 1.00 97.25 98 PHE A C 1
ATOM 774 O O . PHE A 1 98 ? 16.739 2.168 -25.788 1.00 97.25 98 PHE A O 1
ATOM 781 N N . CYS A 1 99 ? 14.818 1.702 -24.742 1.00 97.12 99 CYS A N 1
ATOM 782 C CA . CYS A 1 99 ? 14.461 3.097 -24.476 1.00 97.12 99 CYS A CA 1
ATOM 783 C C . CYS A 1 99 ? 14.148 3.304 -22.989 1.00 97.12 99 CYS A C 1
ATOM 785 O O . CYS A 1 99 ? 13.372 2.548 -22.398 1.00 97.12 99 CYS A O 1
ATOM 787 N N . GLU A 1 100 ? 14.768 4.301 -22.356 1.00 94.44 100 GLU A N 1
ATOM 78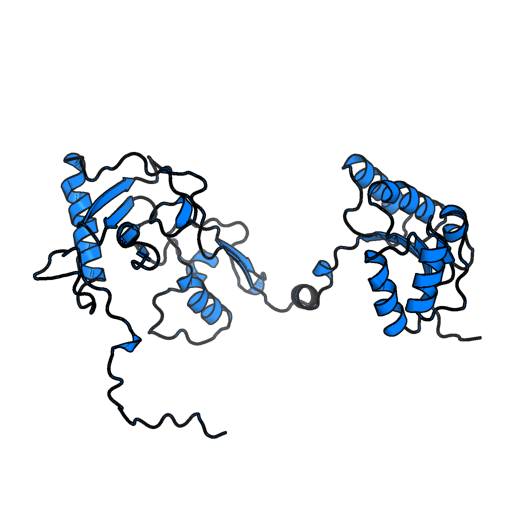8 C CA . GLU A 1 100 ? 14.487 4.623 -20.955 1.00 94.44 100 GLU A CA 1
ATOM 789 C C . GLU A 1 100 ? 13.033 5.063 -20.729 1.00 94.44 100 GLU A C 1
ATOM 791 O O . GLU A 1 100 ? 12.341 5.522 -21.631 1.00 94.44 100 GLU A O 1
ATOM 796 N N . LYS A 1 101 ? 12.556 4.918 -19.487 1.00 92.31 101 LYS A N 1
ATOM 797 C CA . LYS A 1 101 ? 11.213 5.374 -19.097 1.00 92.31 101 LYS A CA 1
ATOM 798 C C . LYS A 1 101 ? 11.238 6.829 -18.590 1.00 92.31 101 LYS A C 1
ATOM 800 O O . LYS A 1 101 ? 12.185 7.201 -17.883 1.00 92.31 101 LYS A O 1
ATOM 805 N N . PRO A 1 102 ? 10.154 7.610 -18.759 1.00 92.56 102 PRO A N 1
ATOM 806 C CA . PRO A 1 102 ? 8.915 7.281 -19.476 1.00 92.56 102 PRO A CA 1
ATOM 807 C C . PRO A 1 102 ? 9.129 7.201 -20.993 1.00 92.56 102 PRO A C 1
ATOM 809 O O . PRO A 1 102 ? 10.054 7.810 -21.518 1.00 92.56 102 PRO A O 1
ATOM 812 N N . LEU A 1 103 ? 8.290 6.415 -21.674 1.00 93.50 103 LEU A N 1
ATOM 813 C CA . LEU A 1 103 ? 8.488 6.098 -23.089 1.00 93.50 103 LEU A CA 1
ATOM 814 C C . LEU A 1 103 ? 8.348 7.332 -23.992 1.00 93.50 103 LEU A C 1
ATOM 816 O O . LEU A 1 103 ? 9.190 7.537 -24.854 1.00 93.50 103 LEU A O 1
ATOM 820 N N . ALA A 1 104 ? 7.333 8.158 -23.760 1.00 94.88 104 ALA A N 1
ATOM 821 C CA . ALA A 1 104 ? 7.128 9.440 -24.427 1.00 94.88 104 ALA A CA 1
ATOM 822 C C . ALA A 1 104 ? 6.425 10.415 -23.466 1.00 94.88 104 ALA A C 1
ATOM 824 O O . ALA A 1 104 ? 6.098 10.048 -22.332 1.00 94.88 104 ALA A O 1
ATOM 825 N N . THR A 1 105 ? 6.228 11.661 -23.899 1.00 94.88 105 THR A N 1
ATOM 826 C CA . THR A 1 105 ? 5.478 12.680 -23.144 1.00 94.88 105 THR A CA 1
ATOM 827 C C . THR A 1 105 ? 3.970 12.600 -23.364 1.00 94.88 105 THR A C 1
ATOM 829 O O . THR A 1 105 ? 3.232 13.067 -22.506 1.00 94.88 105 THR A O 1
ATOM 832 N N . GLU A 1 106 ? 3.528 11.969 -24.455 1.00 95.25 106 GLU A N 1
ATOM 833 C CA . GLU A 1 106 ? 2.121 11.836 -24.844 1.00 95.25 106 GLU A CA 1
ATOM 834 C C . GLU A 1 106 ? 1.746 10.371 -25.130 1.00 95.25 106 GLU A C 1
ATOM 836 O O . GLU A 1 106 ? 2.599 9.536 -25.452 1.00 95.25 106 GLU A O 1
ATOM 841 N N . ILE A 1 107 ? 0.454 10.043 -25.013 1.00 95.50 107 ILE A N 1
ATOM 842 C CA . ILE A 1 107 ? -0.062 8.686 -25.275 1.00 95.50 107 ILE A CA 1
ATOM 843 C C . ILE A 1 107 ? -0.013 8.352 -26.771 1.00 95.50 107 ILE A C 1
ATOM 845 O O . ILE A 1 107 ? 0.379 7.238 -27.119 1.00 95.50 107 ILE A O 1
ATOM 849 N N . ASP A 1 108 ? -0.343 9.305 -27.644 1.00 97.31 108 ASP A N 1
ATOM 850 C CA . ASP A 1 108 ? -0.332 9.101 -29.100 1.00 97.31 108 ASP A CA 1
ATOM 851 C C . ASP A 1 108 ? 1.077 8.742 -29.600 1.00 97.31 108 ASP A C 1
ATOM 853 O O . ASP A 1 108 ? 1.253 7.803 -30.375 1.00 97.31 108 ASP A O 1
ATOM 857 N N . ASP A 1 109 ? 2.109 9.378 -29.038 1.00 97.31 109 ASP A N 1
ATOM 858 C CA . ASP A 1 109 ? 3.505 9.032 -29.319 1.00 97.31 109 ASP A CA 1
ATOM 859 C C . ASP A 1 109 ? 3.851 7.599 -28.885 1.00 97.31 109 ASP A C 1
ATOM 861 O O . ASP A 1 109 ? 4.595 6.894 -29.569 1.00 97.31 109 ASP A O 1
ATOM 865 N N . CYS A 1 110 ? 3.313 7.142 -27.748 1.00 96.88 110 CYS A N 1
ATOM 866 C CA . CYS A 1 110 ? 3.495 5.761 -27.298 1.00 96.88 110 CYS A CA 1
ATOM 867 C C . CYS A 1 110 ? 2.831 4.766 -28.261 1.00 96.88 110 CYS A C 1
ATOM 869 O O . CYS A 1 110 ? 3.383 3.687 -28.493 1.00 96.88 110 CYS A O 1
ATOM 871 N N . GLN A 1 111 ? 1.670 5.126 -28.814 1.00 97.62 111 GLN A N 1
ATOM 872 C CA . GLN A 1 111 ? 0.943 4.314 -29.785 1.00 97.62 111 GLN A CA 1
ATOM 873 C C . GLN A 1 111 ? 1.714 4.205 -31.109 1.00 97.62 111 GLN A C 1
ATOM 875 O O . GLN A 1 111 ? 1.913 3.096 -31.603 1.00 97.62 111 GLN A O 1
ATOM 880 N N . GLU A 1 112 ? 2.248 5.313 -31.628 1.00 98.00 112 GLU A N 1
ATOM 881 C CA . GLU A 1 112 ? 3.096 5.309 -32.831 1.00 98.00 112 GLU A CA 1
ATOM 882 C C . GLU A 1 112 ? 4.353 4.440 -32.649 1.00 98.00 112 GLU A C 1
ATOM 884 O O . GLU A 1 112 ? 4.706 3.640 -33.519 1.00 98.00 112 GLU A O 1
ATOM 889 N N . ILE A 1 113 ? 5.020 4.542 -31.491 1.00 98.06 113 ILE A N 1
ATOM 890 C CA . ILE A 1 113 ? 6.172 3.689 -31.160 1.00 98.06 113 ILE A CA 1
ATOM 891 C C . ILE A 1 113 ? 5.771 2.208 -31.146 1.00 98.06 113 ILE A C 1
ATOM 893 O O . ILE A 1 113 ? 6.518 1.356 -31.638 1.00 98.06 113 ILE A O 1
ATOM 897 N N . PHE A 1 114 ? 4.609 1.884 -30.574 1.00 97.50 114 PHE A N 1
ATOM 898 C CA . PHE A 1 114 ? 4.105 0.516 -30.519 1.00 97.50 114 PHE A CA 1
ATOM 899 C C . PHE A 1 114 ? 3.839 -0.045 -31.920 1.00 97.50 114 PHE A C 1
ATOM 901 O O . PHE A 1 114 ? 4.263 -1.161 -32.220 1.00 97.50 114 PHE A O 1
ATOM 908 N N . GLU A 1 115 ? 3.204 0.728 -32.797 1.00 98.19 115 GLU A N 1
ATOM 909 C CA . GLU A 1 115 ? 2.936 0.331 -34.182 1.00 98.19 115 GLU A CA 1
ATOM 910 C C . GLU A 1 115 ? 4.227 0.108 -34.973 1.00 98.19 115 GLU A C 1
ATOM 912 O O . GLU A 1 115 ? 4.366 -0.912 -35.654 1.00 98.19 115 GLU A O 1
ATOM 917 N N . ALA A 1 116 ? 5.211 0.998 -34.821 1.00 97.88 116 ALA A N 1
ATOM 918 C CA . ALA A 1 116 ? 6.518 0.848 -35.451 1.00 97.88 116 ALA A CA 1
ATOM 919 C C . ALA A 1 116 ? 7.268 -0.398 -34.955 1.00 97.88 116 ALA A C 1
ATOM 921 O O . ALA A 1 116 ? 7.836 -1.139 -35.759 1.00 97.88 116 ALA A O 1
ATOM 922 N N . HIS A 1 117 ? 7.223 -0.682 -33.650 1.00 98.06 117 HIS A N 1
ATOM 923 C CA . HIS A 1 117 ? 7.773 -1.916 -33.090 1.00 98.06 117 HIS A CA 1
ATOM 924 C C . HIS A 1 117 ? 7.108 -3.147 -33.723 1.00 98.06 117 HIS A C 1
ATOM 926 O O . HIS A 1 117 ? 7.814 -4.016 -34.241 1.00 98.06 117 HIS A O 1
ATOM 932 N N . GLN A 1 118 ? 5.773 -3.197 -33.754 1.00 97.81 118 GLN A N 1
ATOM 933 C CA . GLN A 1 118 ? 5.027 -4.322 -34.326 1.00 97.81 118 GLN A CA 1
ATOM 934 C C . GLN A 1 118 ? 5.343 -4.529 -35.814 1.00 97.81 118 GLN A C 1
ATOM 936 O O . GLN A 1 118 ? 5.520 -5.667 -36.246 1.00 97.81 118 GLN A O 1
ATOM 941 N N . ALA A 1 119 ? 5.462 -3.445 -36.585 1.00 97.75 119 ALA A N 1
ATOM 942 C CA . ALA A 1 119 ? 5.818 -3.500 -38.001 1.00 97.75 119 ALA A CA 1
ATOM 943 C C . ALA A 1 119 ? 7.273 -3.942 -38.237 1.00 97.75 119 ALA A C 1
ATOM 945 O O . ALA A 1 119 ? 7.560 -4.601 -39.234 1.00 97.75 119 ALA A O 1
ATOM 946 N N . SER A 1 120 ? 8.189 -3.595 -37.328 1.00 97.44 120 SER A N 1
ATOM 947 C CA . SER A 1 120 ? 9.615 -3.903 -37.472 1.00 97.44 120 SER A CA 1
ATOM 948 C C . SER A 1 120 ? 9.955 -5.381 -37.250 1.00 97.44 120 SER A C 1
ATOM 950 O O . SER A 1 120 ? 10.925 -5.881 -37.816 1.00 97.44 120 SER A O 1
ATOM 952 N N . GLY A 1 121 ? 9.200 -6.082 -36.393 1.00 95.81 121 GLY A N 1
ATOM 953 C CA . GLY A 1 121 ? 9.545 -7.434 -35.933 1.00 95.81 121 GLY A CA 1
ATOM 954 C C . GLY A 1 121 ? 10.826 -7.508 -35.082 1.00 95.81 121 GLY A C 1
ATOM 955 O O . GLY A 1 121 ? 11.331 -8.601 -34.821 1.00 95.81 121 GLY A O 1
ATOM 956 N N . LEU A 1 122 ? 11.371 -6.364 -34.659 1.00 97.88 122 LEU A N 1
ATOM 957 C CA . LEU A 1 122 ? 12.607 -6.260 -33.886 1.00 97.88 122 LEU A CA 1
ATOM 958 C C . LEU A 1 122 ? 12.326 -6.315 -32.384 1.00 97.88 122 LEU A C 1
ATOM 960 O O . LEU A 1 122 ? 11.288 -5.877 -31.905 1.00 97.88 122 LEU A O 1
ATOM 964 N N . THR A 1 123 ? 13.299 -6.792 -31.607 1.00 97.44 123 THR A N 1
ATOM 965 C CA . THR A 1 123 ? 13.228 -6.729 -30.142 1.00 97.44 123 THR A CA 1
ATOM 966 C C . THR A 1 123 ? 13.198 -5.283 -29.640 1.00 97.44 123 THR A C 1
ATOM 968 O O . THR A 1 123 ? 14.084 -4.488 -29.966 1.00 97.44 123 THR A O 1
ATOM 971 N N . PHE A 1 124 ? 12.227 -4.986 -28.774 1.00 96.69 124 PHE A N 1
ATOM 972 C CA . PHE A 1 124 ? 12.091 -3.707 -28.085 1.00 96.69 124 PHE A CA 1
ATOM 973 C C . PHE A 1 124 ? 11.964 -3.889 -26.568 1.00 96.69 124 PHE A C 1
ATOM 975 O O . PHE A 1 124 ? 11.225 -4.751 -26.087 1.00 96.69 124 PHE A O 1
ATOM 982 N N . ALA A 1 125 ? 12.668 -3.058 -25.799 1.00 93.38 125 ALA A N 1
ATOM 983 C CA . ALA A 1 125 ? 12.547 -3.005 -24.349 1.00 93.38 125 ALA A CA 1
ATOM 984 C C . ALA A 1 125 ? 12.470 -1.562 -23.837 1.00 93.38 125 ALA A C 1
ATOM 986 O O . ALA A 1 125 ? 13.265 -0.705 -24.211 1.00 93.38 125 ALA A O 1
ATOM 987 N N . THR A 1 126 ? 11.553 -1.313 -22.905 1.00 92.75 126 THR A N 1
ATOM 988 C CA . THR A 1 126 ? 11.482 -0.051 -22.154 1.00 92.75 126 THR A CA 1
ATOM 989 C C . THR A 1 126 ? 12.122 -0.218 -20.772 1.00 92.75 126 THR A C 1
ATOM 991 O O . THR A 1 126 ? 12.018 -1.298 -20.181 1.00 92.75 126 THR A O 1
ATOM 994 N N . GLY A 1 127 ? 12.735 0.840 -20.228 1.00 87.69 127 GLY A N 1
ATOM 995 C CA . GLY A 1 127 ? 13.478 0.903 -18.954 1.00 87.69 127 GLY A CA 1
ATOM 996 C C . GLY A 1 127 ? 12.697 0.624 -17.655 1.00 87.69 127 GLY A C 1
ATOM 997 O O . GLY A 1 127 ? 12.932 1.250 -16.623 1.00 87.69 127 GLY A O 1
ATOM 998 N N . PHE A 1 128 ? 11.766 -0.331 -17.646 1.00 83.75 128 PHE A N 1
ATOM 999 C CA . PHE A 1 128 ? 11.072 -0.807 -16.448 1.00 83.75 128 PHE A CA 1
ATOM 1000 C C . PHE A 1 128 ? 11.953 -1.764 -15.631 1.00 83.75 128 PHE A C 1
ATOM 1002 O O . PHE A 1 128 ? 11.712 -2.972 -15.577 1.00 83.75 128 PHE A O 1
ATOM 1009 N N . VAL A 1 129 ? 12.972 -1.217 -14.962 1.00 71.69 129 VAL A N 1
ATOM 1010 C CA . VAL A 1 129 ? 14.001 -1.984 -14.232 1.00 71.69 129 VAL A CA 1
ATOM 1011 C C . VAL A 1 129 ? 13.438 -2.970 -13.202 1.00 71.69 129 VAL A C 1
ATOM 1013 O O . VAL A 1 129 ? 13.948 -4.083 -13.067 1.00 71.69 129 VAL A O 1
ATOM 1016 N N . LEU A 1 130 ? 12.342 -2.620 -12.519 1.00 77.62 130 LEU A N 1
ATOM 1017 C CA . LEU A 1 130 ? 11.754 -3.487 -11.497 1.00 77.62 130 LEU A CA 1
ATOM 1018 C C . LEU A 1 130 ? 11.192 -4.785 -12.087 1.00 77.62 130 LEU A C 1
ATOM 1020 O O . LEU A 1 130 ? 11.321 -5.818 -11.446 1.00 77.62 130 LEU A O 1
ATOM 1024 N N . ARG A 1 131 ? 10.693 -4.804 -13.332 1.00 74.69 131 ARG A N 1
ATOM 1025 C CA . ARG A 1 131 ? 10.137 -6.028 -13.955 1.00 74.69 131 ARG A CA 1
ATOM 1026 C C . ARG A 1 131 ? 11.152 -7.172 -14.066 1.00 74.69 131 ARG A C 1
ATOM 1028 O O . ARG A 1 131 ? 10.750 -8.330 -14.204 1.00 74.69 131 ARG A O 1
ATOM 1035 N N . TYR A 1 132 ? 12.443 -6.847 -14.008 1.00 76.06 132 TYR A N 1
ATOM 1036 C CA . TYR A 1 132 ? 13.554 -7.791 -14.093 1.00 76.06 132 TYR A CA 1
ATOM 1037 C C . TYR A 1 132 ? 14.317 -7.955 -12.774 1.00 76.06 132 TYR A C 1
ATOM 1039 O O . TYR A 1 132 ? 15.266 -8.744 -12.724 1.00 76.06 132 TYR A O 1
ATOM 1047 N N . ALA A 1 133 ? 13.915 -7.265 -11.701 1.00 80.88 133 ALA A N 1
ATOM 1048 C CA . ALA A 1 133 ? 14.557 -7.434 -10.406 1.00 80.88 133 ALA A CA 1
ATOM 1049 C C . ALA A 1 133 ? 14.408 -8.894 -9.918 1.00 80.88 133 ALA A C 1
ATOM 1051 O O . ALA A 1 133 ? 13.390 -9.540 -10.205 1.00 80.88 133 ALA A O 1
ATOM 1052 N N . PRO A 1 134 ? 15.395 -9.440 -9.176 1.00 80.38 134 PRO A N 1
ATOM 1053 C CA . PRO A 1 134 ? 15.405 -10.849 -8.776 1.00 80.38 134 PRO A CA 1
ATOM 1054 C C . PRO A 1 134 ? 14.118 -11.321 -8.094 1.00 80.38 134 PRO A C 1
ATOM 1056 O O . PRO A 1 134 ? 13.714 -12.465 -8.292 1.00 80.38 134 PRO A O 1
ATOM 1059 N N . LEU A 1 135 ? 13.458 -10.442 -7.333 1.00 80.88 135 LEU A N 1
ATOM 1060 C CA . LEU A 1 135 ? 12.173 -10.715 -6.691 1.00 80.88 135 LEU A CA 1
ATOM 1061 C C . LEU A 1 135 ? 11.092 -11.096 -7.717 1.00 80.88 135 LEU A C 1
ATOM 1063 O O . LEU A 1 135 ? 10.557 -12.199 -7.659 1.00 80.88 135 LEU A O 1
ATOM 1067 N N . TYR A 1 136 ? 10.836 -10.245 -8.712 1.00 81.50 136 TYR A N 1
ATOM 1068 C CA . TYR A 1 136 ? 9.815 -10.502 -9.733 1.00 81.50 136 TYR A CA 1
ATOM 1069 C C . TYR A 1 136 ? 10.190 -11.657 -10.666 1.00 81.50 136 TYR A C 1
ATOM 1071 O O . TYR A 1 136 ? 9.320 -12.365 -11.166 1.00 81.50 136 TYR A O 1
ATOM 1079 N N . ARG A 1 137 ? 11.489 -11.904 -10.878 1.00 80.56 137 ARG A N 1
ATOM 1080 C CA . ARG A 1 137 ? 11.946 -13.093 -11.614 1.00 80.56 137 ARG A CA 1
ATOM 1081 C C . ARG A 1 137 ? 11.654 -14.387 -10.857 1.00 80.56 137 ARG A C 1
ATOM 1083 O O . ARG A 1 137 ? 11.261 -15.358 -11.490 1.00 80.56 137 ARG A O 1
ATOM 1090 N N . LYS A 1 138 ? 11.812 -14.406 -9.528 1.00 79.25 138 LYS A N 1
ATOM 1091 C CA . LYS A 1 138 ? 11.451 -15.560 -8.684 1.00 79.25 138 LYS A CA 1
ATOM 1092 C C . LYS A 1 138 ? 9.945 -15.821 -8.701 1.00 79.25 138 LYS A C 1
ATOM 1094 O O . LYS A 1 138 ? 9.555 -16.972 -8.845 1.00 79.25 138 LYS A O 1
ATOM 1099 N N . VAL A 1 139 ? 9.139 -14.758 -8.633 1.00 79.25 139 VAL A N 1
ATOM 1100 C CA . VAL A 1 139 ? 7.676 -14.807 -8.814 1.00 79.25 139 VAL A CA 1
ATOM 1101 C C . VAL A 1 139 ? 7.325 -15.443 -10.167 1.00 79.25 139 VAL A C 1
ATOM 1103 O O . VAL A 1 139 ? 6.567 -16.404 -10.221 1.00 79.25 139 VAL A O 1
ATOM 1106 N N . LYS A 1 140 ? 7.955 -14.993 -11.262 1.00 76.75 140 LYS A N 1
ATOM 1107 C CA . LYS A 1 140 ? 7.757 -15.571 -12.608 1.00 76.75 140 LYS A CA 1
ATOM 1108 C C . LYS A 1 140 ? 8.271 -17.006 -12.765 1.00 76.75 140 LYS A C 1
ATOM 1110 O O . LYS A 1 140 ? 7.809 -17.711 -13.652 1.00 76.75 140 LYS A O 1
ATOM 1115 N N . ALA A 1 141 ? 9.224 -17.436 -11.940 1.00 81.06 141 ALA A N 1
ATOM 1116 C CA . ALA A 1 141 ? 9.806 -18.778 -11.986 1.00 81.06 141 ALA A CA 1
ATOM 1117 C C . ALA A 1 141 ? 8.949 -19.845 -11.273 1.00 81.06 141 ALA A C 1
ATOM 1119 O O . ALA A 1 141 ? 9.439 -20.947 -11.038 1.00 81.06 141 ALA A O 1
ATOM 1120 N N . GLY A 1 142 ? 7.702 -19.525 -10.906 1.00 79.62 142 GLY A N 1
ATOM 1121 C CA . GLY A 1 142 ? 6.759 -20.475 -10.311 1.00 79.62 142 GLY A CA 1
ATOM 1122 C C . GLY A 1 142 ? 6.987 -20.751 -8.826 1.00 79.62 142 GLY A C 1
ATOM 1123 O O . GLY A 1 142 ? 6.496 -21.749 -8.311 1.00 79.62 142 GLY A O 1
ATOM 1124 N N . ARG A 1 143 ? 7.747 -19.901 -8.119 1.00 82.00 143 ARG A N 1
ATOM 1125 C CA . ARG A 1 143 ? 7.786 -19.964 -6.652 1.00 82.00 143 ARG A CA 1
ATOM 1126 C C . ARG A 1 143 ? 6.493 -19.370 -6.094 1.00 82.00 143 ARG A C 1
ATOM 1128 O O . ARG A 1 143 ? 6.182 -18.254 -6.511 1.00 82.00 143 ARG A O 1
ATOM 1135 N N . PRO A 1 144 ? 5.832 -20.018 -5.119 1.00 87.88 144 PRO A N 1
ATOM 1136 C CA . PRO A 1 144 ? 4.676 -19.432 -4.464 1.00 87.88 144 PRO A CA 1
ATOM 1137 C C . PRO A 1 144 ? 4.992 -18.072 -3.866 1.00 87.88 144 PRO A C 1
ATOM 1139 O O . PRO A 1 144 ? 6.090 -17.843 -3.344 1.00 87.88 144 PRO A O 1
ATOM 1142 N N . TRP A 1 145 ? 4.040 -17.158 -3.986 1.00 90.50 145 TRP A N 1
ATOM 1143 C CA . TRP A 1 145 ? 4.214 -15.774 -3.586 1.00 90.50 145 TRP A CA 1
ATOM 1144 C C . TRP A 1 145 ? 2.914 -15.204 -3.041 1.00 90.50 145 TRP A C 1
ATOM 1146 O O . TRP A 1 145 ? 1.824 -15.585 -3.458 1.00 90.50 145 TRP A O 1
ATOM 1156 N N . VAL A 1 146 ? 3.069 -14.240 -2.138 1.00 93.62 146 VAL A N 1
ATOM 1157 C CA . VAL A 1 146 ? 2.015 -13.335 -1.690 1.00 93.62 146 VAL A CA 1
ATOM 1158 C C . VAL A 1 146 ? 2.566 -11.920 -1.791 1.00 93.62 146 VAL A C 1
ATOM 1160 O O . VAL A 1 146 ? 3.711 -11.663 -1.415 1.00 93.62 146 VAL A O 1
ATOM 1163 N N . ILE A 1 147 ? 1.766 -11.013 -2.335 1.00 92.69 147 ILE A N 1
ATOM 1164 C CA . ILE A 1 147 ? 2.023 -9.579 -2.387 1.00 92.69 147 ILE A CA 1
ATOM 1165 C C . ILE A 1 147 ? 0.917 -8.912 -1.581 1.00 92.69 147 ILE A C 1
ATOM 1167 O O . ILE A 1 147 ? -0.260 -9.075 -1.894 1.00 92.69 147 ILE A O 1
ATOM 1171 N N . VAL A 1 148 ? 1.317 -8.153 -0.564 1.00 96.44 148 VAL A N 1
ATOM 1172 C CA . VAL A 1 148 ? 0.424 -7.323 0.245 1.00 96.44 148 VAL A CA 1
ATOM 1173 C C . VAL A 1 148 ? 0.756 -5.864 -0.041 1.00 96.44 148 VAL A C 1
ATOM 1175 O O . VAL A 1 148 ? 1.919 -5.466 0.044 1.00 96.44 148 VAL A O 1
ATOM 1178 N N . VAL A 1 149 ? -0.255 -5.075 -0.385 1.00 96.75 149 VAL A N 1
ATOM 1179 C CA . VAL A 1 149 ? -0.163 -3.617 -0.498 1.00 96.75 149 VAL A CA 1
ATOM 1180 C C . VAL A 1 149 ? -1.049 -3.024 0.584 1.00 96.75 149 VAL A C 1
ATOM 1182 O O . VAL A 1 149 ? -2.245 -3.300 0.610 1.00 96.75 149 VAL A O 1
ATOM 1185 N N . THR A 1 150 ? -0.453 -2.242 1.482 1.00 97.94 150 THR A N 1
ATOM 1186 C CA . THR A 1 150 ? -1.149 -1.635 2.620 1.00 97.94 150 THR A CA 1
ATOM 1187 C C . THR A 1 150 ? -0.493 -0.319 3.042 1.00 97.94 150 THR A C 1
ATOM 1189 O O . THR A 1 150 ? 0.590 0.008 2.552 1.00 97.94 150 THR A O 1
ATOM 1192 N N . SER A 1 151 ? -1.135 0.411 3.955 1.00 97.44 151 SER A N 1
ATOM 1193 C CA . SER A 1 151 ? -0.561 1.557 4.679 1.00 97.44 151 SER A CA 1
ATOM 1194 C C . SER A 1 151 ? -0.405 1.237 6.169 1.00 97.44 151 SER A C 1
ATOM 1196 O O . SER A 1 151 ? -1.050 0.315 6.655 1.00 97.44 151 SER A O 1
ATOM 1198 N N . ASP A 1 152 ? 0.440 1.964 6.900 1.00 96.50 152 ASP A N 1
ATOM 1199 C CA . ASP A 1 152 ? 0.505 1.891 8.369 1.00 96.50 152 ASP A CA 1
ATOM 1200 C C . ASP A 1 152 ? -0.628 2.692 9.029 1.00 96.50 152 ASP A C 1
ATOM 1202 O O . ASP A 1 152 ? -1.149 2.299 10.070 1.00 96.50 152 ASP A O 1
ATOM 1206 N N . HIS A 1 153 ? -1.024 3.797 8.400 1.00 97.00 153 HIS A N 1
ATOM 1207 C CA . HIS A 1 153 ? -2.163 4.627 8.777 1.00 97.00 153 HIS A CA 1
ATOM 1208 C C . HIS A 1 153 ? -2.672 5.442 7.569 1.00 97.00 153 HIS A C 1
ATOM 1210 O O . HIS A 1 153 ? -2.054 5.448 6.500 1.00 97.00 153 HIS A O 1
ATOM 1216 N N . GLY A 1 154 ? -3.792 6.145 7.738 1.00 96.81 154 GLY A N 1
ATOM 1217 C CA . GLY A 1 154 ? -4.335 7.108 6.775 1.00 96.81 154 GLY A CA 1
ATOM 1218 C C . GLY A 1 154 ? -3.785 8.532 6.954 1.00 96.81 154 GLY A C 1
ATOM 1219 O O . GLY A 1 154 ? -2.733 8.748 7.553 1.00 96.81 154 GLY A O 1
ATOM 1220 N N . GLU A 1 155 ? -4.487 9.530 6.441 1.00 96.31 155 GLU A N 1
ATOM 1221 C CA . GLU A 1 155 ? -4.152 10.947 6.575 1.00 96.31 155 GLU A CA 1
ATOM 1222 C C . GLU A 1 155 ? -5.440 11.776 6.530 1.00 96.31 155 GLU A C 1
ATOM 1224 O O . GLU A 1 155 ? -6.240 11.633 5.613 1.00 96.31 155 GLU A O 1
ATOM 1229 N N . MET A 1 156 ? -5.613 12.670 7.503 1.00 96.62 156 MET A N 1
ATOM 1230 C CA . MET A 1 156 ? -6.831 13.460 7.664 1.00 96.62 156 MET A CA 1
ATOM 1231 C C . MET A 1 156 ? -7.007 14.508 6.561 1.00 96.62 156 MET A C 1
ATOM 1233 O O . MET A 1 156 ? -8.131 14.873 6.279 1.00 96.62 156 MET A O 1
ATOM 1237 N N . LEU A 1 157 ? -5.935 15.040 5.955 1.00 95.94 157 LEU A N 1
ATOM 1238 C CA . LEU A 1 157 ? -6.006 16.011 4.838 1.00 95.94 157 LEU A CA 1
ATOM 1239 C C . LEU A 1 157 ? -6.982 17.207 5.012 1.00 95.94 157 LEU A C 1
ATOM 1241 O O . LEU A 1 157 ? -7.341 17.848 4.025 1.00 95.94 157 LEU A O 1
ATOM 1245 N N . GLY A 1 158 ? -7.343 17.582 6.242 1.00 96.56 158 GLY A N 1
ATOM 1246 C CA . GLY A 1 158 ? -8.311 18.641 6.545 1.00 96.56 158 GLY A CA 1
ATOM 1247 C C . GLY A 1 158 ? -9.664 18.143 7.068 1.00 96.56 158 GLY A C 1
ATOM 1248 O O . GLY A 1 158 ? -10.427 18.959 7.592 1.00 96.56 158 GLY A O 1
ATOM 1249 N N . ASP A 1 159 ? -9.947 16.843 6.995 1.00 96.25 159 ASP A N 1
ATOM 1250 C CA . ASP A 1 159 ? -11.167 16.222 7.512 1.00 96.25 159 ASP A CA 1
ATOM 1251 C C . ASP A 1 159 ? -11.313 16.498 9.015 1.00 96.25 159 ASP A C 1
ATOM 1253 O O . ASP A 1 159 ? -10.355 16.418 9.796 1.00 96.25 159 ASP A O 1
ATOM 1257 N N . HIS A 1 160 ? -12.522 16.893 9.422 1.00 95.00 160 HIS A N 1
ATOM 1258 C CA . HIS A 1 160 ? -12.844 17.384 10.772 1.00 95.00 160 HIS A CA 1
ATOM 1259 C C . HIS A 1 160 ? -11.929 18.526 11.270 1.00 95.00 160 HIS A C 1
ATOM 1261 O O . HIS A 1 160 ? -11.782 18.740 12.475 1.00 95.00 160 HIS A O 1
ATOM 1267 N N . GLY A 1 161 ? -11.275 19.256 10.360 1.00 94.81 161 GLY A N 1
ATOM 1268 C CA . GLY A 1 161 ? -10.296 20.292 10.691 1.00 94.81 161 GLY A CA 1
ATOM 1269 C C . GLY A 1 161 ? -8.947 19.755 11.182 1.00 94.81 161 GLY A C 1
ATOM 1270 O O . GLY A 1 161 ? -8.122 20.536 11.666 1.00 94.81 161 GLY A O 1
ATOM 1271 N N . PHE A 1 162 ? -8.696 18.447 11.069 1.00 94.38 162 PHE A N 1
ATOM 1272 C CA . PHE A 1 162 ? -7.425 17.838 11.439 1.00 94.38 162 PHE A CA 1
ATOM 1273 C C . PHE A 1 162 ? -6.493 17.682 10.241 1.00 94.38 162 PHE A C 1
ATOM 1275 O O . PHE A 1 162 ? -6.894 17.440 9.109 1.00 94.38 162 PHE A O 1
ATOM 1282 N N . PHE A 1 163 ? -5.200 17.759 10.533 1.00 92.94 163 PHE A N 1
ATOM 1283 C CA . PHE A 1 163 ? -4.133 17.360 9.625 1.00 92.94 163 PHE A CA 1
ATOM 1284 C C . PHE A 1 163 ? -3.343 16.234 10.280 1.00 92.94 163 PHE A C 1
ATOM 1286 O O . PHE A 1 163 ? -3.279 16.145 11.510 1.00 92.94 163 PHE A O 1
ATOM 1293 N N . ARG A 1 164 ? -2.640 15.455 9.464 1.00 92.12 164 ARG A N 1
ATOM 1294 C CA . ARG A 1 164 ? -1.852 14.284 9.847 1.00 92.12 164 ARG A CA 1
ATOM 1295 C C . ARG A 1 164 ? -2.732 13.083 10.187 1.00 92.12 164 ARG A C 1
ATOM 1297 O O . ARG A 1 164 ? -3.753 12.852 9.565 1.00 92.12 164 ARG A O 1
ATOM 1304 N N . LYS A 1 165 ? -2.295 12.288 11.152 1.00 93.62 165 LYS A N 1
ATOM 1305 C CA . LYS A 1 165 ? -2.911 11.048 11.630 1.00 93.62 165 LYS A CA 1
ATOM 1306 C C . LYS A 1 165 ? -3.078 11.137 13.147 1.00 93.62 165 LYS A C 1
ATOM 1308 O O . LYS A 1 165 ? -2.976 12.236 13.698 1.00 93.62 165 LYS A O 1
ATOM 1313 N N . CYS A 1 166 ? -3.262 10.001 13.817 1.00 94.50 166 CYS A N 1
ATOM 1314 C CA . CYS A 1 166 ? -3.499 9.903 15.265 1.00 94.50 166 CYS A CA 1
ATOM 1315 C C . CYS A 1 166 ? -4.911 10.338 15.671 1.00 94.50 166 CYS A C 1
ATOM 1317 O O . CYS A 1 166 ? -5.124 10.821 16.783 1.00 94.50 166 CYS A O 1
ATOM 1319 N N . GLN A 1 167 ? -5.872 10.181 14.762 1.00 95.94 167 GLN A N 1
ATOM 1320 C CA . GLN A 1 167 ? -7.292 10.358 15.043 1.00 95.94 167 GLN A CA 1
ATOM 1321 C C . GLN A 1 167 ? -8.026 9.020 14.889 1.00 95.94 167 GLN A C 1
ATOM 1323 O O . GLN A 1 167 ? -7.513 8.135 14.204 1.00 95.94 167 GLN A O 1
ATOM 1328 N N . PRO A 1 168 ? -9.181 8.842 15.548 1.00 96.56 168 PRO A N 1
ATOM 1329 C CA . PRO A 1 168 ? -9.970 7.610 15.452 1.00 96.56 168 PRO A CA 1
ATOM 1330 C C . PRO A 1 168 ? -10.821 7.520 14.170 1.00 96.56 168 PRO A C 1
ATOM 1332 O O . PRO A 1 168 ? -11.410 6.475 13.887 1.00 96.56 168 PRO A O 1
ATOM 1335 N N . TYR A 1 169 ? -10.904 8.618 13.421 1.00 97.94 169 TYR A N 1
ATOM 1336 C CA . TYR A 1 169 ? -11.722 8.758 12.220 1.00 97.94 169 TYR A CA 1
ATOM 1337 C C . TYR A 1 169 ? -11.155 7.966 11.032 1.00 97.94 169 TYR A C 1
ATOM 1339 O O . TYR A 1 169 ? -9.946 7.720 10.961 1.00 97.94 169 TYR A O 1
ATOM 1347 N N . GLU A 1 170 ? -12.021 7.585 10.094 1.00 97.50 170 GLU A N 1
ATOM 1348 C CA . GLU A 1 170 ? -11.735 6.803 8.887 1.00 97.50 170 GLU A CA 1
ATOM 1349 C C . GLU A 1 170 ? -10.579 7.406 8.092 1.00 97.50 170 GLU A C 1
ATOM 1351 O O . GLU A 1 170 ? -9.667 6.674 7.717 1.00 97.50 170 GLU A O 1
ATOM 1356 N N . GLY A 1 171 ? -10.523 8.735 7.950 1.00 96.94 171 GLY A N 1
ATOM 1357 C CA . GLY A 1 171 ? -9.415 9.411 7.268 1.00 96.94 171 GLY A CA 1
ATOM 1358 C C . GLY A 1 171 ? -8.034 9.039 7.827 1.00 96.94 171 GLY A C 1
ATOM 1359 O O . GLY A 1 171 ? -7.080 8.901 7.069 1.00 96.94 171 GLY A O 1
ATOM 1360 N N . SER A 1 172 ? -7.910 8.796 9.138 1.00 96.88 172 SER A N 1
ATOM 1361 C CA . SER A 1 172 ? -6.657 8.367 9.778 1.00 96.88 172 SER A CA 1
ATOM 1362 C C . SER A 1 172 ? -6.541 6.850 9.958 1.00 96.88 172 SER A C 1
ATOM 1364 O O . SER A 1 172 ? -5.412 6.364 10.061 1.00 96.88 172 SER A O 1
ATOM 1366 N N . ALA A 1 173 ? -7.649 6.119 10.079 1.00 96.56 173 ALA A N 1
ATOM 1367 C CA . ALA A 1 173 ? -7.662 4.719 10.515 1.00 96.56 173 ALA A CA 1
ATOM 1368 C C . ALA A 1 173 ? -7.950 3.715 9.387 1.00 96.56 173 ALA A C 1
ATOM 1370 O O . ALA A 1 173 ? -7.415 2.606 9.406 1.00 96.56 173 ALA A O 1
ATOM 1371 N N . HIS A 1 174 ? -8.756 4.092 8.396 1.00 96.44 174 HIS A N 1
ATOM 1372 C CA . HIS A 1 174 ? -9.141 3.218 7.297 1.00 96.44 174 HIS A CA 1
ATOM 1373 C C . HIS A 1 174 ? -8.081 3.259 6.199 1.00 96.44 174 HIS A C 1
ATOM 1375 O O . HIS A 1 174 ? -7.868 4.254 5.508 1.00 96.44 174 HIS A O 1
ATOM 1381 N N . ILE A 1 175 ? -7.373 2.145 6.074 1.00 97.38 175 ILE A N 1
ATOM 1382 C CA . ILE A 1 175 ? -6.241 1.984 5.170 1.00 97.38 175 ILE A CA 1
ATOM 1383 C C . ILE A 1 175 ? -6.592 1.033 4.024 1.00 97.38 175 ILE A C 1
ATOM 1385 O O . ILE A 1 175 ? -7.391 0.113 4.206 1.00 97.38 175 ILE A O 1
ATOM 1389 N N . PRO A 1 176 ? -5.960 1.179 2.847 1.00 97.06 176 PRO A N 1
ATOM 1390 C CA . PRO A 1 176 ? -6.072 0.164 1.812 1.00 97.06 176 PRO A CA 1
ATOM 1391 C C . PRO A 1 176 ? -5.399 -1.130 2.281 1.00 97.06 176 PRO A C 1
ATOM 1393 O O . PRO A 1 176 ? -4.299 -1.080 2.822 1.00 97.06 176 PRO A O 1
ATOM 1396 N N . MET A 1 177 ? -6.004 -2.284 2.000 1.00 97.12 177 MET A N 1
ATOM 1397 C CA . MET A 1 177 ? -5.350 -3.589 2.108 1.00 97.12 177 MET A CA 1
ATOM 1398 C C . MET A 1 177 ? -5.700 -4.436 0.884 1.00 97.12 177 MET A C 1
ATOM 1400 O O . MET A 1 177 ? -6.831 -4.877 0.714 1.00 97.12 177 MET A O 1
ATOM 1404 N N . MET A 1 178 ? -4.716 -4.668 0.016 1.00 97.38 178 MET A N 1
ATOM 1405 C CA . MET A 1 178 ? -4.851 -5.534 -1.157 1.00 97.38 178 MET A CA 1
ATOM 1406 C C . MET A 1 178 ? -3.891 -6.709 -1.036 1.00 97.38 178 MET A C 1
ATOM 1408 O O . MET A 1 178 ? -2.689 -6.517 -0.844 1.00 97.38 178 MET A O 1
ATOM 1412 N N . ILE A 1 179 ? -4.415 -7.924 -1.190 1.00 96.69 179 ILE A N 1
ATOM 1413 C CA . ILE A 1 179 ? -3.637 -9.161 -1.124 1.00 96.69 179 ILE A CA 1
ATOM 1414 C C . ILE A 1 179 ? -3.780 -9.892 -2.455 1.00 96.69 179 ILE A C 1
ATOM 1416 O O . ILE A 1 179 ? -4.880 -10.185 -2.912 1.00 96.69 179 ILE A O 1
ATOM 1420 N N . SER A 1 180 ? -2.647 -10.192 -3.082 1.00 94.00 180 SER A N 1
ATOM 1421 C CA . SER A 1 180 ? -2.572 -11.010 -4.288 1.00 94.00 180 SER A CA 1
ATOM 1422 C C . SER A 1 180 ? -1.617 -12.166 -4.046 1.00 94.00 180 SER A C 1
ATOM 1424 O O . SER A 1 180 ? -0.610 -12.009 -3.356 1.00 94.00 180 SER A O 1
ATOM 1426 N N . ALA A 1 181 ? -1.920 -13.328 -4.608 1.00 94.44 181 ALA A N 1
ATOM 1427 C CA . ALA A 1 181 ? -1.156 -14.539 -4.369 1.00 94.44 181 ALA A CA 1
ATOM 1428 C C . ALA A 1 181 ? -1.058 -15.414 -5.617 1.00 94.44 181 ALA A C 1
ATOM 1430 O O . ALA A 1 181 ? -1.845 -15.287 -6.560 1.00 94.44 181 ALA A O 1
ATOM 1431 N N . SER A 1 182 ? -0.090 -16.326 -5.600 1.00 92.50 182 SER A N 1
ATOM 1432 C CA . SER A 1 182 ? 0.018 -17.388 -6.590 1.00 92.50 182 SER A CA 1
ATOM 1433 C C . SER A 1 182 ? -1.171 -18.356 -6.518 1.00 92.50 182 SER A C 1
ATOM 1435 O O . SER A 1 182 ? -1.731 -18.608 -5.450 1.00 92.50 182 SER A O 1
ATOM 1437 N N . SER A 1 183 ? -1.575 -18.904 -7.668 1.00 91.75 183 SER A N 1
ATOM 1438 C CA . SER A 1 183 ? -2.803 -19.704 -7.806 1.00 91.75 183 SER A CA 1
ATOM 1439 C C . SER A 1 183 ? -2.855 -20.932 -6.894 1.00 91.75 183 SER A C 1
ATOM 1441 O O . SER A 1 183 ? -3.926 -21.313 -6.434 1.00 91.75 183 SER A O 1
ATOM 1443 N N . GLU A 1 184 ? -1.708 -21.542 -6.598 1.00 91.56 184 GLU A N 1
ATOM 1444 C CA . GLU A 1 184 ? -1.601 -22.706 -5.718 1.00 91.56 184 GLU A CA 1
ATOM 1445 C C . GLU A 1 184 ? -1.987 -22.429 -4.257 1.00 91.56 184 GLU A C 1
ATOM 1447 O O . GLU A 1 184 ? -2.245 -23.376 -3.519 1.00 91.56 184 GLU A O 1
ATOM 1452 N N . LEU A 1 185 ? -2.059 -21.161 -3.831 1.00 92.88 185 LEU A N 1
ATOM 1453 C CA . LEU A 1 185 ? -2.522 -20.803 -2.486 1.00 92.88 185 LEU A CA 1
ATOM 1454 C C . LEU A 1 185 ? -4.055 -20.825 -2.354 1.00 92.88 185 LEU A C 1
ATOM 1456 O O . LEU A 1 185 ? -4.572 -20.808 -1.232 1.00 92.88 185 LEU A O 1
ATOM 1460 N N . GLY A 1 186 ? -4.774 -20.925 -3.480 1.00 94.81 186 GLY A N 1
ATOM 1461 C CA . GLY A 1 186 ? -6.228 -21.088 -3.513 1.00 94.81 186 GLY A CA 1
ATOM 1462 C C . GLY A 1 186 ? -7.009 -19.838 -3.112 1.00 94.81 186 GLY A C 1
ATOM 1463 O O . GLY A 1 186 ? -8.161 -19.952 -2.710 1.00 94.81 186 GLY A O 1
ATOM 1464 N N . PHE A 1 187 ? -6.392 -18.655 -3.178 1.00 96.00 187 PHE A N 1
ATOM 1465 C CA . PHE A 1 187 ? -7.078 -17.408 -2.846 1.00 96.00 187 PHE A CA 1
ATOM 1466 C C . PHE A 1 187 ? -8.056 -17.001 -3.952 1.00 96.00 187 PHE A C 1
ATOM 1468 O O . PHE A 1 187 ? -7.779 -17.170 -5.143 1.00 96.00 187 PHE A O 1
ATOM 1475 N N . VAL A 1 188 ? -9.193 -16.433 -3.554 1.00 95.88 188 VAL A N 1
ATOM 1476 C CA . VAL A 1 188 ? -10.213 -15.901 -4.458 1.00 95.88 188 VAL A CA 1
ATOM 1477 C C . VAL A 1 188 ? -9.641 -14.699 -5.211 1.00 95.88 188 VAL A C 1
ATOM 1479 O O . VAL A 1 188 ? -9.214 -13.709 -4.619 1.00 95.88 188 VAL A O 1
ATOM 1482 N N . VAL A 1 189 ? -9.636 -14.772 -6.543 1.00 95.25 189 VAL A N 1
ATOM 1483 C CA . VAL A 1 189 ? -9.146 -13.688 -7.405 1.00 95.25 189 VAL A CA 1
ATOM 1484 C C . VAL A 1 189 ? -10.249 -12.655 -7.614 1.00 95.25 189 VAL A C 1
ATOM 1486 O O . VAL A 1 189 ? -11.352 -13.005 -8.026 1.00 95.25 189 VAL A O 1
ATOM 1489 N N . GLY A 1 190 ? -9.936 -11.380 -7.370 1.00 92.56 190 GLY A N 1
ATOM 1490 C CA . GLY A 1 190 ? -10.887 -10.276 -7.543 1.00 92.56 190 GLY A CA 1
ATOM 1491 C C . GLY A 1 190 ? -12.006 -10.243 -6.498 1.00 92.56 190 GLY A C 1
ATOM 1492 O O . GLY A 1 190 ? -13.018 -9.588 -6.727 1.00 92.56 190 GLY A O 1
ATOM 1493 N N . GLY A 1 191 ? -11.843 -10.958 -5.381 1.00 90.25 191 GLY A N 1
ATOM 1494 C CA . GLY A 1 191 ? -12.767 -10.888 -4.254 1.00 90.25 191 GLY A CA 1
ATOM 1495 C C . GLY A 1 191 ? -12.657 -9.561 -3.499 1.00 90.25 191 GLY A C 1
ATOM 1496 O O . GLY A 1 191 ? -11.594 -8.941 -3.465 1.00 90.25 191 GLY A O 1
ATOM 1497 N N . GLN A 1 192 ? -13.759 -9.165 -2.868 1.00 92.94 192 GLN A N 1
ATOM 1498 C CA . GLN A 1 192 ? -13.835 -8.068 -1.908 1.00 92.94 192 GLN A CA 1
ATOM 1499 C C . GLN A 1 192 ? -14.371 -8.630 -0.587 1.00 92.94 192 GLN A C 1
ATOM 1501 O O . GLN A 1 192 ? -15.257 -9.486 -0.597 1.00 92.94 192 GLN A O 1
ATOM 1506 N N . ALA A 1 193 ? -13.814 -8.171 0.531 1.00 90.75 193 ALA A N 1
ATOM 1507 C CA . ALA A 1 193 ? -14.271 -8.519 1.868 1.00 90.75 193 ALA A CA 1
ATOM 1508 C C . ALA A 1 193 ? -14.536 -7.226 2.641 1.00 90.75 193 ALA A C 1
ATOM 1510 O O . ALA A 1 193 ? -13.612 -6.449 2.859 1.00 90.75 193 ALA A O 1
ATOM 1511 N N . ASP A 1 194 ? -15.787 -7.023 3.054 1.00 90.44 194 ASP A N 1
ATOM 1512 C CA . ASP A 1 194 ? -16.217 -5.814 3.773 1.00 90.44 194 ASP A CA 1
ATOM 1513 C C . ASP A 1 194 ? -16.091 -5.961 5.302 1.00 90.44 194 ASP A C 1
ATOM 1515 O O . ASP A 1 194 ? -16.417 -5.052 6.059 1.00 90.44 194 ASP A O 1
ATOM 1519 N N . GLN A 1 195 ? -15.626 -7.119 5.783 1.00 91.00 195 GLN A N 1
ATOM 1520 C CA . GLN A 1 195 ? -15.438 -7.363 7.210 1.00 91.00 195 GLN A CA 1
ATOM 1521 C C . GLN A 1 195 ? -14.232 -6.589 7.761 1.00 91.00 195 GLN A C 1
ATOM 1523 O O . GLN A 1 195 ? -13.208 -6.436 7.090 1.00 91.00 195 GLN A O 1
ATOM 1528 N N . VAL A 1 196 ? -14.290 -6.210 9.036 1.00 95.00 196 VAL A N 1
ATOM 1529 C CA . VAL A 1 196 ? -13.226 -5.446 9.705 1.00 95.00 196 VAL A CA 1
ATOM 1530 C C . VAL A 1 196 ? -11.911 -6.218 9.896 1.00 95.00 196 VAL A C 1
ATOM 1532 O O . VAL A 1 196 ? -11.808 -7.154 10.698 1.00 95.00 196 VAL A O 1
ATOM 1535 N N . VAL A 1 197 ? -10.870 -5.824 9.156 1.00 96.56 197 VAL A N 1
ATOM 1536 C CA . VAL A 1 197 ? -9.486 -6.334 9.271 1.00 96.56 197 VAL A CA 1
ATOM 1537 C C . VAL A 1 197 ? -8.553 -5.283 9.865 1.00 96.56 197 VAL A C 1
ATOM 1539 O O . VAL A 1 197 ? -8.803 -4.087 9.736 1.00 96.56 197 VAL A O 1
ATOM 1542 N N . CYS A 1 198 ? -7.446 -5.710 10.472 1.00 96.75 198 CYS A N 1
ATOM 1543 C CA . CYS A 1 198 ? -6.396 -4.800 10.930 1.00 96.75 198 CYS A CA 1
ATOM 1544 C C . CYS A 1 198 ? -4.999 -5.276 10.507 1.00 96.75 198 CYS A C 1
ATOM 1546 O O . CYS A 1 198 ? -4.803 -6.393 10.033 1.00 96.75 198 CYS A O 1
ATOM 1548 N N . LEU A 1 199 ? -3.991 -4.417 10.679 1.00 97.50 199 LEU A N 1
ATOM 1549 C CA . LEU A 1 199 ? -2.603 -4.735 10.321 1.00 97.50 199 LEU A CA 1
ATOM 1550 C C . LEU A 1 199 ? -2.020 -5.912 11.113 1.00 97.50 199 LEU A C 1
ATOM 1552 O O . LEU A 1 199 ? -1.157 -6.626 10.599 1.00 97.50 199 LEU A O 1
ATOM 1556 N N . GLU A 1 200 ? -2.500 -6.134 12.338 1.00 97.12 200 GLU A N 1
ATOM 1557 C CA . GLU A 1 200 ? -2.065 -7.233 13.208 1.00 97.12 200 GLU A CA 1
ATOM 1558 C C . GLU A 1 200 ? -2.366 -8.606 12.592 1.00 97.12 200 GLU A C 1
ATOM 1560 O O . GLU A 1 200 ? -1.668 -9.576 12.887 1.00 97.12 200 GLU A O 1
ATOM 1565 N N . ASP A 1 201 ? -3.327 -8.677 11.668 1.00 97.94 201 ASP A N 1
ATOM 1566 C CA . ASP A 1 201 ? -3.731 -9.898 10.966 1.00 97.94 201 ASP A CA 1
ATOM 1567 C C . ASP A 1 201 ? -2.716 -10.379 9.939 1.00 97.94 201 ASP A C 1
ATOM 1569 O O . ASP A 1 201 ? -2.686 -11.560 9.579 1.00 97.94 201 ASP A O 1
ATOM 1573 N N . LEU A 1 202 ? -1.842 -9.491 9.463 1.00 97.88 202 LEU A N 1
ATOM 1574 C CA . LEU A 1 202 ? -0.854 -9.851 8.453 1.00 97.88 202 LEU A CA 1
ATOM 1575 C C . LEU A 1 202 ? 0.132 -10.892 8.985 1.00 97.88 202 LEU A C 1
ATOM 1577 O O . LEU A 1 202 ? 0.487 -11.820 8.261 1.00 97.88 202 LEU A O 1
ATOM 1581 N N . MET A 1 203 ? 0.549 -10.786 10.250 1.00 97.62 203 MET A N 1
ATOM 1582 C CA . MET A 1 203 ? 1.481 -11.745 10.845 1.00 97.62 203 MET A CA 1
ATOM 1583 C C . MET A 1 203 ? 0.919 -13.180 10.896 1.00 97.62 203 MET A C 1
ATOM 1585 O O . MET A 1 203 ? 1.552 -14.061 10.309 1.00 97.62 203 MET A O 1
ATOM 1589 N N . PRO A 1 204 ? -0.233 -13.463 11.538 1.00 98.19 204 PRO A N 1
ATOM 1590 C CA . PRO A 1 204 ? -0.806 -14.808 11.558 1.00 98.19 204 PRO A CA 1
ATOM 1591 C C . PRO A 1 204 ? -1.184 -15.302 10.155 1.00 98.19 204 PRO A C 1
ATOM 1593 O O . PRO A 1 204 ? -0.937 -16.467 9.854 1.00 98.19 204 PRO A O 1
ATOM 1596 N N . THR A 1 205 ? -1.672 -14.428 9.265 1.00 97.75 205 THR A N 1
ATOM 1597 C CA . THR A 1 205 ? -1.982 -14.794 7.869 1.00 97.75 205 THR A CA 1
ATOM 1598 C C . THR A 1 205 ? -0.742 -15.291 7.126 1.00 97.75 205 THR A C 1
ATOM 1600 O O . THR A 1 205 ? -0.766 -16.345 6.491 1.00 97.75 205 THR A O 1
ATOM 1603 N N . LEU A 1 206 ? 0.373 -14.557 7.209 1.00 97.44 206 LEU A N 1
ATOM 1604 C CA . LEU A 1 206 ? 1.614 -14.931 6.527 1.00 97.44 206 LEU A CA 1
ATOM 1605 C C . LEU A 1 206 ? 2.270 -16.168 7.152 1.00 97.44 206 LEU A C 1
ATOM 1607 O O . LEU A 1 206 ? 2.867 -16.962 6.424 1.00 97.44 206 LEU A O 1
ATOM 1611 N N . LEU A 1 207 ? 2.147 -16.358 8.471 1.00 97.62 207 LEU A N 1
ATOM 1612 C CA . LEU A 1 207 ? 2.596 -17.580 9.144 1.00 97.62 207 LEU A CA 1
ATOM 1613 C C . LEU A 1 207 ? 1.812 -18.801 8.656 1.00 97.62 207 LEU A C 1
ATOM 1615 O O . LEU A 1 207 ? 2.432 -19.803 8.302 1.00 97.62 207 LEU A O 1
ATOM 1619 N N . GLU A 1 208 ? 0.484 -18.702 8.562 1.00 96.94 208 GLU A N 1
ATOM 1620 C CA . GLU A 1 208 ? -0.356 -19.791 8.058 1.00 96.94 208 GLU A CA 1
ATOM 1621 C C . GLU A 1 208 ? -0.025 -20.137 6.603 1.00 96.94 208 GLU A C 1
ATOM 1623 O O . GLU A 1 208 ? 0.191 -21.304 6.277 1.00 96.94 208 GLU A O 1
ATOM 1628 N N . VAL A 1 209 ? 0.107 -19.124 5.739 1.00 95.88 209 VAL A N 1
ATOM 1629 C CA . VAL A 1 209 ? 0.515 -19.314 4.336 1.00 95.88 209 VAL A CA 1
ATOM 1630 C C . VAL A 1 209 ? 1.886 -19.986 4.233 1.00 95.88 209 VAL A C 1
ATOM 1632 O O . VAL A 1 209 ? 2.103 -20.823 3.357 1.00 95.88 209 VAL A O 1
ATOM 1635 N N . ALA A 1 210 ? 2.817 -19.643 5.124 1.00 94.19 210 ALA A N 1
ATOM 1636 C CA . ALA A 1 210 ? 4.143 -20.249 5.172 1.00 94.19 210 ALA A CA 1
ATOM 1637 C C . ALA A 1 210 ? 4.158 -21.658 5.799 1.00 94.19 210 ALA A C 1
ATOM 1639 O O . ALA A 1 210 ? 5.217 -22.290 5.825 1.00 94.19 210 ALA A O 1
ATOM 1640 N N . GLY A 1 211 ? 3.026 -22.151 6.317 1.00 95.06 211 GLY A N 1
ATOM 1641 C CA . GLY A 1 211 ? 2.945 -23.411 7.060 1.00 95.06 211 GLY A CA 1
ATOM 1642 C C . GLY A 1 211 ? 3.660 -23.370 8.416 1.00 95.06 211 GLY A C 1
ATOM 1643 O O . GLY A 1 211 ? 4.049 -24.412 8.942 1.00 95.06 211 GLY A O 1
ATOM 1644 N N . ALA A 1 212 ? 3.882 -22.175 8.966 1.00 97.31 212 ALA A N 1
ATOM 1645 C CA . ALA A 1 212 ? 4.505 -21.969 10.266 1.00 97.31 212 ALA A CA 1
ATOM 1646 C C . ALA A 1 212 ? 3.458 -21.970 11.391 1.00 97.31 212 ALA A C 1
ATOM 1648 O O . ALA A 1 212 ? 2.289 -21.649 11.186 1.00 97.31 212 ALA A O 1
ATOM 1649 N N . ALA A 1 213 ? 3.888 -22.306 12.609 1.00 97.56 213 ALA A N 1
ATOM 1650 C CA . ALA A 1 213 ? 3.021 -22.230 13.779 1.00 97.56 213 ALA A CA 1
ATOM 1651 C C . ALA A 1 213 ? 2.657 -20.770 14.091 1.00 97.56 213 ALA A C 1
ATOM 1653 O O . ALA A 1 213 ? 3.538 -19.910 14.143 1.00 97.56 213 ALA A O 1
ATOM 1654 N N . ILE A 1 214 ? 1.373 -20.514 14.349 1.00 97.75 214 ILE A N 1
ATOM 1655 C CA . ILE A 1 214 ? 0.872 -19.211 14.793 1.00 97.75 214 ILE A CA 1
ATOM 1656 C C . ILE A 1 214 ? 0.985 -19.151 16.325 1.00 97.75 214 ILE A C 1
ATOM 1658 O O . ILE A 1 214 ? 0.367 -19.975 17.006 1.00 97.75 214 ILE A O 1
ATOM 1662 N N . PRO A 1 215 ? 1.775 -18.228 16.901 1.00 96.31 215 PRO A N 1
ATOM 1663 C CA . PRO A 1 215 ? 1.860 -18.088 18.347 1.00 96.31 215 PRO A CA 1
ATOM 1664 C C . PRO A 1 215 ? 0.526 -17.647 18.959 1.00 96.31 215 PRO A C 1
ATOM 1666 O O . PRO A 1 215 ? -0.091 -16.698 18.491 1.00 96.31 215 PRO A O 1
ATOM 1669 N N . ALA A 1 216 ? 0.121 -18.286 20.059 1.00 94.75 216 ALA A N 1
ATOM 1670 C CA . ALA A 1 216 ? -1.155 -18.009 20.729 1.00 94.75 216 ALA A CA 1
ATOM 1671 C C . ALA A 1 216 ? -1.246 -16.620 21.393 1.00 94.75 216 ALA A C 1
ATOM 1673 O O . ALA A 1 216 ? -2.322 -16.227 21.825 1.00 94.75 216 ALA A O 1
ATOM 1674 N N . TYR A 1 217 ? -0.124 -15.906 21.518 1.00 94.38 217 TYR A N 1
ATOM 1675 C CA . TYR A 1 217 ? -0.066 -14.568 22.114 1.00 94.38 217 TYR A CA 1
ATOM 1676 C C . TYR A 1 217 ? -0.249 -13.436 21.093 1.00 94.38 217 TYR A C 1
ATOM 1678 O O . TYR A 1 217 ? -0.143 -12.276 21.474 1.00 94.38 217 TYR A O 1
ATOM 1686 N N . LEU A 1 218 ? -0.424 -13.746 19.804 1.00 95.38 218 LEU A N 1
ATOM 1687 C CA . LEU A 1 218 ? -0.716 -12.719 18.807 1.00 95.38 218 LEU A CA 1
ATOM 1688 C C . LEU A 1 218 ? -2.161 -12.236 18.967 1.00 95.38 218 LEU A C 1
ATOM 1690 O O . LEU A 1 218 ? -3.066 -13.055 19.099 1.00 95.38 218 LEU A O 1
ATOM 1694 N N . ASP A 1 219 ? -2.358 -10.919 18.917 1.00 93.44 219 ASP A N 1
ATOM 1695 C CA . ASP A 1 219 ? -3.686 -10.297 18.976 1.00 93.44 219 ASP A CA 1
ATOM 1696 C C . ASP A 1 219 ? -4.460 -10.419 17.648 1.00 93.44 219 ASP A C 1
ATOM 1698 O O . ASP A 1 219 ? -5.687 -10.533 17.642 1.00 93.44 219 ASP A O 1
ATOM 1702 N N . GLY A 1 220 ? -3.745 -10.433 16.517 1.00 95.62 220 GLY A N 1
ATOM 1703 C CA . GLY A 1 220 ? -4.331 -10.605 15.188 1.00 95.62 220 GLY A CA 1
ATOM 1704 C C . GLY A 1 220 ? -4.811 -12.033 14.914 1.00 95.62 220 GLY A C 1
ATOM 1705 O O . GLY A 1 220 ? -4.364 -12.999 15.537 1.00 95.62 220 GLY A O 1
ATOM 1706 N N . VAL A 1 221 ? -5.664 -12.188 13.901 1.00 95.75 221 VAL A N 1
ATOM 1707 C CA . VAL A 1 221 ? -6.142 -13.495 13.421 1.00 95.75 221 VAL A CA 1
ATOM 1708 C C . VAL A 1 221 ? -5.829 -13.692 11.944 1.00 95.75 221 VAL A C 1
ATOM 1710 O O . VAL A 1 221 ? -5.685 -12.744 11.176 1.00 95.75 221 VAL A O 1
ATOM 1713 N N . SER A 1 222 ? -5.687 -14.949 11.530 1.00 97.19 222 SER A N 1
ATOM 1714 C CA . SER A 1 222 ? -5.400 -15.263 10.132 1.00 97.19 222 SER A CA 1
ATOM 1715 C C . SER A 1 222 ? -6.592 -14.947 9.230 1.00 97.19 222 SER A C 1
ATOM 1717 O O . SER A 1 222 ? -7.726 -15.335 9.511 1.00 97.19 222 SER A O 1
ATOM 1719 N N . LEU A 1 223 ? -6.312 -14.296 8.103 1.00 97.50 223 LEU A N 1
ATOM 1720 C CA . LEU A 1 223 ? -7.275 -13.981 7.053 1.00 97.50 223 LEU A CA 1
ATOM 1721 C C . LEU A 1 223 ? -7.371 -15.084 5.994 1.00 97.50 223 LEU A C 1
ATOM 1723 O O . LEU A 1 223 ? -8.152 -14.942 5.059 1.00 97.50 223 LEU A O 1
ATOM 1727 N N . VAL A 1 224 ? -6.609 -16.181 6.104 1.00 96.69 224 VAL A N 1
ATOM 1728 C CA . VAL A 1 224 ? -6.640 -17.279 5.116 1.00 96.69 224 VAL A CA 1
ATOM 1729 C C . VAL A 1 224 ? -8.060 -17.807 4.854 1.00 96.69 224 VAL A C 1
ATOM 1731 O O . VAL A 1 224 ? -8.398 -17.940 3.674 1.00 96.69 224 VAL A O 1
ATOM 1734 N N . PRO A 1 225 ? -8.926 -18.030 5.867 1.00 95.88 225 PRO A N 1
ATOM 1735 C CA . PRO A 1 225 ? -10.304 -18.455 5.619 1.00 95.88 225 PRO A CA 1
ATOM 1736 C C . PRO A 1 225 ? -11.095 -17.460 4.758 1.00 95.88 225 PRO A C 1
ATOM 1738 O O . PRO A 1 225 ? -11.832 -17.866 3.865 1.00 95.88 225 PRO A O 1
ATOM 1741 N N . ILE A 1 226 ? -10.907 -16.152 4.962 1.00 95.56 226 ILE A N 1
ATOM 1742 C CA . ILE A 1 226 ? -11.543 -15.110 4.137 1.00 95.56 226 ILE A CA 1
ATOM 1743 C C . ILE A 1 226 ? -10.953 -15.125 2.726 1.00 95.56 226 ILE A C 1
ATOM 1745 O O . ILE A 1 226 ? -11.687 -15.142 1.741 1.00 95.56 226 ILE A O 1
ATOM 1749 N N . LEU A 1 227 ? -9.623 -15.172 2.618 1.00 96.38 227 LEU A N 1
ATOM 1750 C CA . LEU A 1 227 ? -8.908 -15.155 1.342 1.00 96.38 227 LEU A CA 1
ATOM 1751 C C . LEU A 1 227 ? -9.263 -16.356 0.459 1.00 96.38 227 LEU A C 1
ATOM 1753 O O . LEU A 1 227 ? -9.228 -16.233 -0.762 1.00 96.38 227 LEU A O 1
ATOM 1757 N N . ARG A 1 228 ? -9.639 -17.497 1.047 1.00 95.69 228 ARG A N 1
ATOM 1758 C CA . ARG A 1 228 ? -10.129 -18.692 0.338 1.00 95.69 228 ARG A CA 1
ATOM 1759 C C . ARG A 1 228 ? -11.648 -18.731 0.135 1.00 95.69 228 ARG A C 1
ATOM 1761 O O . ARG A 1 228 ? -12.145 -19.650 -0.511 1.00 95.69 228 ARG A O 1
ATOM 1768 N N . GLY A 1 229 ? -12.389 -17.749 0.651 1.00 94.44 229 GLY A N 1
ATOM 1769 C CA . GLY A 1 229 ? -13.854 -17.722 0.596 1.00 94.44 229 GLY A CA 1
ATOM 1770 C C . GLY A 1 229 ? -14.532 -18.755 1.506 1.00 94.44 229 GLY A C 1
ATOM 1771 O O . GLY A 1 229 ? -15.688 -19.104 1.289 1.00 94.44 229 GLY A O 1
ATOM 1772 N N . GLU A 1 230 ? -13.816 -19.259 2.509 1.00 95.00 230 GLU A N 1
ATOM 1773 C CA . GLU A 1 230 ? -14.283 -20.251 3.485 1.00 95.00 230 GLU A CA 1
ATOM 1774 C C . GLU A 1 230 ? -15.013 -19.596 4.672 1.00 95.00 230 GLU A C 1
ATOM 1776 O O . GLU A 1 230 ? -15.794 -20.253 5.359 1.00 95.00 230 GLU A O 1
ATOM 1781 N N . ALA A 1 231 ? -14.789 -18.299 4.903 1.00 92.44 231 ALA A N 1
ATOM 1782 C CA . ALA A 1 231 ? -15.451 -17.510 5.938 1.00 92.44 231 ALA A CA 1
ATOM 1783 C C . ALA A 1 231 ? -15.777 -16.094 5.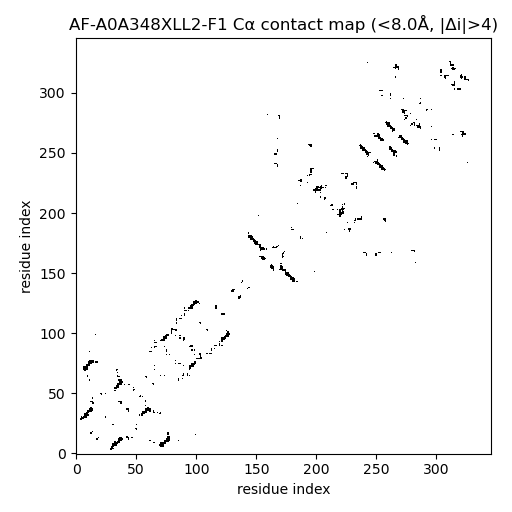442 1.00 92.44 231 ALA A C 1
ATOM 1785 O O . ALA A 1 231 ? -15.041 -15.522 4.642 1.00 92.44 231 ALA A O 1
ATOM 1786 N N . GLN A 1 232 ? -16.867 -15.517 5.956 1.00 87.50 232 GLN A N 1
ATOM 1787 C CA . GLN A 1 232 ? -17.245 -14.123 5.684 1.00 87.50 232 GLN A CA 1
ATOM 1788 C C . GLN A 1 232 ? -16.609 -13.131 6.666 1.00 87.50 232 GLN A C 1
ATOM 1790 O O . GLN A 1 232 ? -16.384 -11.984 6.299 1.00 87.50 232 GLN A O 1
ATOM 1795 N N . ALA A 1 233 ? -16.315 -13.567 7.894 1.00 88.69 233 ALA A N 1
ATOM 1796 C CA . ALA A 1 233 ? -15.684 -12.757 8.929 1.00 88.69 233 ALA A CA 1
ATOM 1797 C C . ALA A 1 233 ? -14.847 -13.632 9.871 1.00 88.69 233 ALA A C 1
ATOM 1799 O O . ALA A 1 233 ? -15.162 -14.807 10.076 1.00 88.69 233 ALA A O 1
ATOM 1800 N N . THR A 1 234 ? -13.797 -13.056 10.454 1.00 89.69 234 THR A N 1
ATOM 1801 C CA . THR A 1 234 ? -12.933 -13.698 11.464 1.00 89.69 234 THR A CA 1
ATOM 1802 C C . THR A 1 234 ? -13.095 -13.094 12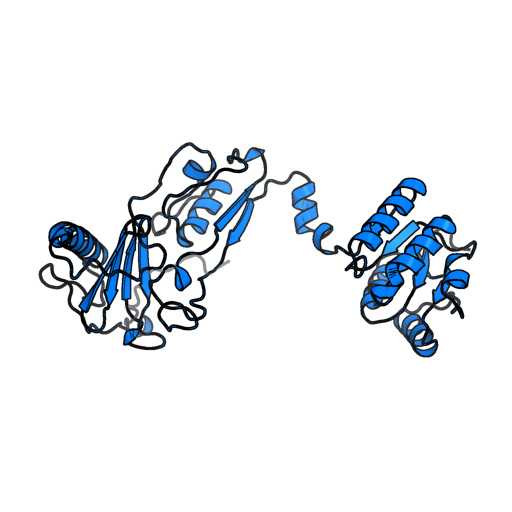.859 1.00 89.69 234 THR A C 1
ATOM 1804 O O . THR A 1 234 ? -12.586 -13.653 13.831 1.00 89.69 234 THR A O 1
ATOM 1807 N N . ARG A 1 235 ? -13.822 -11.976 12.975 1.00 93.25 235 ARG A N 1
ATOM 1808 C CA . ARG A 1 235 ? -14.120 -11.267 14.227 1.00 93.25 235 ARG A CA 1
ATOM 1809 C C . ARG A 1 235 ? -15.417 -10.469 14.122 1.00 93.25 235 ARG A C 1
ATOM 1811 O O . ARG A 1 235 ? -15.889 -10.203 13.021 1.00 93.25 235 ARG A O 1
ATOM 1818 N N . GLU A 1 236 ? -15.942 -10.043 15.267 1.00 93.62 236 GLU A N 1
ATOM 1819 C CA . GLU A 1 236 ? -17.136 -9.188 15.338 1.00 93.62 236 GLU A CA 1
ATOM 1820 C C . GLU A 1 236 ? -16.809 -7.691 15.292 1.00 93.62 236 GLU A C 1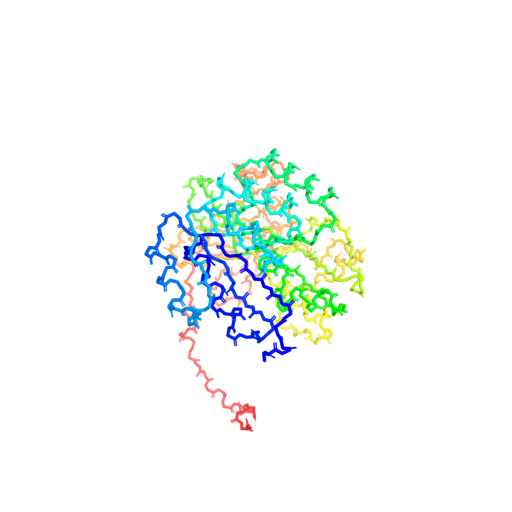
ATOM 1822 O O . GLU A 1 236 ? -17.555 -6.921 14.701 1.00 93.62 236 GLU A O 1
ATOM 1827 N N . TRP A 1 237 ? -15.712 -7.267 15.922 1.00 96.44 237 TRP A N 1
ATOM 1828 C CA . TRP A 1 237 ? -15.302 -5.864 15.996 1.00 96.44 237 TRP A CA 1
ATOM 1829 C C . TRP A 1 237 ? -13.786 -5.736 16.175 1.00 96.44 237 TRP A C 1
ATOM 1831 O O . TRP A 1 237 ? -13.117 -6.670 16.620 1.00 96.44 237 TRP A O 1
ATOM 1841 N N . LEU A 1 238 ? -13.247 -4.564 15.846 1.00 96.62 238 LEU A N 1
ATOM 1842 C CA . LEU A 1 238 ? -11.860 -4.164 16.071 1.00 96.62 238 LEU A CA 1
ATOM 1843 C C . LEU A 1 238 ? -11.747 -3.169 17.214 1.00 96.62 238 LEU A C 1
ATOM 1845 O O . LEU A 1 238 ? -12.634 -2.342 17.407 1.00 96.62 238 LEU A O 1
ATOM 1849 N N . HIS A 1 239 ? -10.628 -3.231 17.931 1.00 97.69 239 HIS A N 1
ATOM 1850 C CA . HIS A 1 239 ? -10.210 -2.214 18.890 1.00 97.69 239 HIS A CA 1
ATOM 1851 C C . HIS A 1 239 ? -9.041 -1.423 18.320 1.00 97.69 239 HIS A C 1
ATOM 1853 O O . HIS A 1 239 ? -8.101 -1.997 17.783 1.00 97.69 239 HIS A O 1
ATOM 1859 N N . MET A 1 240 ? -9.119 -0.104 18.444 1.0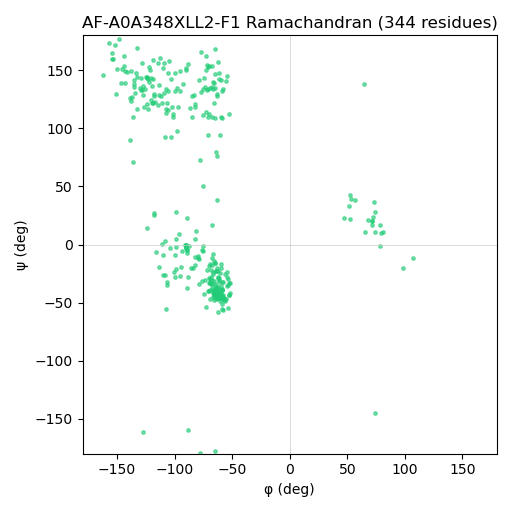0 96.69 240 MET A N 1
ATOM 1860 C CA . MET A 1 240 ? -8.076 0.836 18.053 1.00 96.69 240 MET A CA 1
ATOM 1861 C C . MET A 1 240 ? -7.714 1.694 19.259 1.00 96.69 240 MET A C 1
ATOM 1863 O O . MET A 1 240 ? -8.580 2.058 20.061 1.00 96.69 240 MET A O 1
ATOM 1867 N N . GLU A 1 241 ? -6.441 2.048 19.385 1.00 96.12 241 GLU A N 1
ATOM 1868 C CA . GLU A 1 241 ? -5.981 2.921 20.456 1.00 96.12 241 GLU A CA 1
ATOM 1869 C C . GLU A 1 241 ? -4.883 3.867 19.999 1.00 96.12 241 GLU A C 1
ATOM 1871 O O . GLU A 1 241 ? -4.068 3.554 19.131 1.00 96.12 241 GLU A O 1
ATOM 1876 N N . HIS A 1 242 ? -4.848 5.035 20.627 1.00 95.81 242 HIS A N 1
ATOM 1877 C CA . HIS A 1 242 ? -3.743 5.963 20.495 1.00 95.81 242 HIS A CA 1
ATOM 1878 C C . HIS A 1 242 ? -3.428 6.552 21.870 1.00 95.81 242 HIS A C 1
ATOM 1880 O O . HIS A 1 242 ? -4.307 7.070 22.556 1.00 95.81 242 HIS A O 1
ATOM 1886 N N . ALA A 1 243 ? -2.166 6.451 22.282 1.00 92.50 243 ALA A N 1
ATOM 1887 C CA . ALA A 1 243 ? -1.664 7.030 23.524 1.00 92.50 243 ALA A CA 1
ATOM 1888 C C . ALA A 1 243 ? -1.440 8.553 23.371 1.00 92.50 243 ALA A C 1
ATOM 1890 O O . ALA A 1 243 ? -1.368 9.056 22.248 1.00 92.50 243 ALA A O 1
ATOM 1891 N N . PRO A 1 244 ? -1.260 9.324 24.459 1.00 90.19 244 PRO A N 1
ATOM 1892 C CA . PRO A 1 244 ? -1.028 10.770 24.412 1.00 90.19 244 PRO A CA 1
ATOM 1893 C C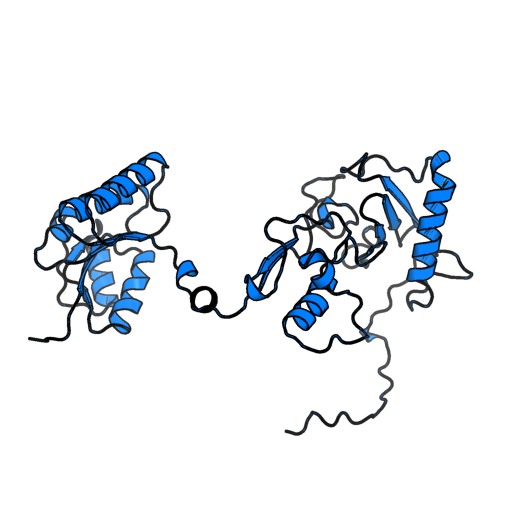 . PRO A 1 244 ? 0.402 11.131 23.961 1.00 90.19 244 PRO A C 1
ATOM 1895 O O . PRO A 1 244 ? 1.105 11.903 24.608 1.00 90.19 244 PRO A O 1
ATOM 1898 N N . THR A 1 245 ? 0.856 10.559 22.845 1.00 85.38 245 THR A N 1
ATOM 1899 C CA . THR A 1 245 ? 2.227 10.668 22.325 1.00 85.38 245 THR A CA 1
ATOM 1900 C C . THR A 1 245 ? 2.574 12.092 21.902 1.00 85.38 245 THR A C 1
ATOM 1902 O O . THR A 1 245 ? 3.667 12.580 22.180 1.00 85.38 245 THR A O 1
ATOM 1905 N N . TYR A 1 246 ? 1.642 12.762 21.220 1.00 87.12 246 TYR A N 1
ATOM 1906 C CA . TYR A 1 246 ? 1.835 14.118 20.695 1.00 87.12 246 TYR A CA 1
ATOM 1907 C C . TYR A 1 246 ? 0.988 15.162 21.430 1.00 87.12 246 TYR A C 1
ATOM 1909 O O . TYR A 1 246 ? 1.351 16.336 21.470 1.00 87.12 246 TYR A O 1
ATOM 1917 N N . SER A 1 247 ? -0.141 14.744 22.004 1.00 89.56 247 SER A N 1
ATOM 1918 C CA . SER A 1 247 ? -1.044 15.574 22.797 1.00 89.56 247 SER A CA 1
ATOM 1919 C C . SER A 1 247 ? -1.964 14.685 23.628 1.00 89.56 247 SER A C 1
ATOM 1921 O O . SER A 1 247 ? -2.398 13.635 23.155 1.00 89.56 247 SER A O 1
ATOM 1923 N N . GLN A 1 248 ? -2.325 15.144 24.827 1.00 89.62 248 GLN A N 1
ATOM 1924 C CA . GLN A 1 248 ? -3.329 14.486 25.669 1.00 89.62 248 GLN A CA 1
ATOM 1925 C C . GLN A 1 248 ? -4.694 14.393 24.973 1.00 89.62 248 GLN A C 1
ATOM 1927 O O . GLN A 1 248 ? -5.377 13.381 25.075 1.00 89.62 248 GLN A O 1
ATOM 1932 N N . ALA A 1 249 ? -5.061 15.409 24.187 1.00 89.81 249 ALA A N 1
ATOM 1933 C CA . ALA A 1 249 ? -6.349 15.458 23.491 1.00 89.81 249 ALA A CA 1
ATOM 1934 C C . ALA A 1 249 ? -6.479 14.429 22.349 1.00 89.81 249 ALA A C 1
ATOM 1936 O O . ALA A 1 249 ? -7.581 14.151 21.885 1.00 89.81 249 ALA A O 1
ATOM 1937 N N . GLN A 1 250 ? -5.363 13.866 21.876 1.00 91.50 250 GLN A N 1
ATOM 1938 C CA . GLN A 1 250 ? -5.366 12.838 20.829 1.00 91.50 250 GLN A CA 1
ATOM 1939 C C . GLN A 1 250 ? -5.460 11.418 21.385 1.00 91.50 250 GLN A C 1
ATOM 1941 O O . GLN A 1 250 ? -5.484 10.474 20.599 1.00 91.50 250 GLN A O 1
ATOM 1946 N N . ALA A 1 251 ? -5.477 11.242 22.705 1.00 95.44 251 ALA A N 1
ATOM 1947 C CA . ALA A 1 251 ? -5.584 9.918 23.287 1.00 95.44 251 ALA A CA 1
ATOM 1948 C C . ALA A 1 251 ? -7.028 9.402 23.210 1.00 95.44 251 ALA A C 1
ATOM 1950 O O . ALA A 1 251 ? -7.984 10.122 23.520 1.00 95.44 251 ALA A O 1
ATOM 1951 N N . TYR A 1 252 ? -7.187 8.168 22.740 1.00 97.62 252 TYR A N 1
ATOM 1952 C CA . TYR A 1 252 ? -8.494 7.541 22.575 1.00 97.62 252 TYR A CA 1
ATOM 1953 C C . TYR A 1 252 ? -8.402 6.018 22.626 1.00 97.62 252 TYR A C 1
ATOM 1955 O O . TYR A 1 252 ? -7.362 5.425 22.326 1.00 97.62 252 TYR A O 1
ATOM 1963 N N . HIS A 1 253 ? -9.546 5.402 22.911 1.00 98.50 253 HIS A N 1
ATOM 1964 C CA . HIS A 1 253 ? -9.853 4.045 22.484 1.00 98.50 253 HIS A CA 1
ATOM 1965 C C . HIS A 1 253 ? -11.107 4.066 21.612 1.00 98.50 253 HIS A C 1
ATOM 1967 O O . HIS A 1 253 ? -12.030 4.837 21.867 1.00 98.50 253 HIS A O 1
ATOM 1973 N N . ALA A 1 254 ? -11.139 3.230 20.582 1.00 98.56 254 ALA A N 1
ATOM 1974 C CA . ALA A 1 254 ? -12.274 3.128 19.681 1.00 98.56 254 ALA A CA 1
ATOM 1975 C C . ALA A 1 254 ? -12.580 1.669 19.347 1.00 98.56 254 ALA A C 1
ATOM 1977 O O . ALA A 1 254 ? -11.675 0.833 19.317 1.00 98.56 254 ALA A O 1
ATOM 1978 N N . LEU A 1 255 ? -13.854 1.379 19.102 1.00 98.69 255 LEU A N 1
ATOM 1979 C CA . LEU A 1 255 ? -14.343 0.088 18.635 1.00 98.69 255 LEU A CA 1
ATOM 1980 C C . LEU A 1 255 ? -15.108 0.266 17.323 1.00 98.69 255 LEU A C 1
ATOM 1982 O O . LEU A 1 255 ? -15.827 1.251 17.173 1.00 98.69 255 LEU A O 1
ATOM 1986 N N . THR A 1 256 ? -14.983 -0.679 16.392 1.00 98.19 256 THR A N 1
ATOM 1987 C CA . THR A 1 256 ? -15.795 -0.690 15.163 1.00 98.19 256 THR A CA 1
ATOM 1988 C C . THR A 1 256 ? -16.109 -2.105 14.693 1.00 98.19 256 THR A C 1
ATOM 1990 O O . THR A 1 256 ? -15.234 -2.966 14.734 1.00 98.19 256 THR A O 1
ATOM 1993 N N . ASP A 1 257 ? -17.338 -2.353 14.239 1.00 96.75 257 ASP A N 1
ATOM 1994 C CA . ASP A 1 257 ? -17.726 -3.583 13.518 1.00 96.75 257 ASP A CA 1
ATOM 1995 C C . ASP A 1 257 ? -17.753 -3.398 11.990 1.00 96.75 257 ASP A C 1
ATOM 1997 O O . ASP A 1 257 ? -18.117 -4.314 11.256 1.00 96.75 257 ASP A O 1
ATOM 2001 N N . GLY A 1 258 ? -17.335 -2.224 11.506 1.00 95.31 258 GLY A N 1
ATOM 2002 C CA . GLY A 1 258 ? -17.334 -1.848 10.090 1.00 95.31 258 GLY A CA 1
ATOM 2003 C C . GLY A 1 258 ? -18.542 -1.008 9.706 1.00 95.31 258 GLY A C 1
ATOM 2004 O O . GLY A 1 258 ? -18.467 -0.253 8.744 1.00 95.31 258 GLY A O 1
ATOM 2005 N N . ARG A 1 259 ? -19.612 -1.060 10.506 1.00 96.56 259 ARG A N 1
ATOM 2006 C CA . ARG A 1 259 ? -20.764 -0.180 10.359 1.00 96.56 259 ARG A CA 1
ATOM 2007 C C . ARG A 1 259 ? -20.816 0.856 11.465 1.00 96.56 259 ARG A C 1
ATOM 2009 O O . ARG A 1 259 ? -20.887 2.040 11.183 1.00 96.56 259 ARG A O 1
ATOM 2016 N N . PHE A 1 260 ? -20.819 0.442 12.724 1.00 98.25 260 PHE A N 1
ATOM 2017 C CA . PHE A 1 260 ? -20.840 1.375 13.840 1.00 98.25 260 PHE A CA 1
ATOM 2018 C C . PHE A 1 260 ? -19.440 1.577 14.386 1.00 98.25 260 PHE A C 1
ATOM 2020 O O . PHE A 1 260 ? -18.727 0.607 14.638 1.00 98.25 260 PHE A O 1
ATOM 2027 N N . LYS A 1 261 ? -19.076 2.837 14.629 1.00 98.62 261 LYS A N 1
ATOM 2028 C CA . LYS A 1 261 ? -17.832 3.202 15.304 1.00 98.62 261 LYS A CA 1
ATOM 2029 C C . LYS A 1 261 ? -18.129 3.948 16.592 1.00 98.62 261 LYS A C 1
ATOM 2031 O O . LYS A 1 261 ? -18.759 5.001 16.574 1.00 98.62 261 LYS A O 1
ATOM 2036 N N . TYR A 1 262 ? -17.641 3.406 17.698 1.00 98.81 262 TYR A N 1
ATOM 2037 C CA . TYR A 1 262 ? -17.689 4.024 19.016 1.00 98.81 262 TYR A CA 1
ATOM 2038 C C . TYR A 1 262 ? -16.303 4.533 19.400 1.00 98.81 262 TYR A C 1
ATOM 2040 O O . TYR A 1 262 ? -15.316 3.809 19.271 1.00 98.81 262 TYR A O 1
ATOM 2048 N N . ILE A 1 263 ? -16.227 5.769 19.881 1.00 98.69 263 ILE A N 1
ATOM 2049 C CA . ILE A 1 263 ? -14.984 6.430 20.278 1.00 98.69 263 ILE A CA 1
ATOM 2050 C C . ILE A 1 263 ? -15.133 6.918 21.709 1.00 98.69 263 ILE A C 1
ATOM 2052 O O . ILE A 1 263 ? -16.118 7.567 22.045 1.00 98.69 263 ILE A O 1
ATOM 2056 N N . TRP A 1 264 ? -14.114 6.663 22.523 1.00 98.69 264 TRP A N 1
ATOM 2057 C CA . TRP A 1 264 ? -13.984 7.190 23.873 1.00 98.69 264 TRP A CA 1
ATOM 2058 C C . TRP A 1 264 ? -12.662 7.948 24.015 1.00 98.69 264 TRP A C 1
ATOM 2060 O O . TRP A 1 264 ? -11.576 7.388 23.815 1.00 98.69 264 TRP A O 1
ATOM 2070 N N . ARG A 1 265 ? -12.736 9.238 24.355 1.00 97.75 265 ARG A N 1
ATOM 2071 C CA . ARG A 1 265 ? -11.561 10.080 24.607 1.00 97.75 265 ARG A CA 1
ATOM 2072 C C . ARG A 1 265 ? -11.083 9.863 26.031 1.00 97.75 265 ARG A C 1
ATOM 2074 O O . ARG A 1 265 ? -11.779 10.167 26.995 1.00 97.75 265 ARG A O 1
ATOM 2081 N N . THR A 1 266 ? -9.853 9.384 26.175 1.00 96.56 266 THR A N 1
ATOM 2082 C CA . THR A 1 266 ? -9.327 9.016 27.496 1.00 96.56 266 THR A CA 1
ATOM 2083 C C . THR A 1 266 ? -9.061 10.228 28.383 1.00 96.56 266 THR A C 1
ATOM 2085 O O . THR A 1 266 ? -8.920 10.056 29.586 1.00 96.56 266 THR A O 1
ATOM 2088 N N . LEU A 1 267 ? -8.949 11.434 27.815 1.00 95.44 267 LEU A N 1
ATOM 2089 C CA . LEU A 1 267 ? -8.661 12.659 28.562 1.00 95.44 267 LEU A CA 1
ATOM 2090 C C . LEU A 1 267 ? -9.862 13.135 29.388 1.00 95.44 267 LEU A C 1
ATOM 2092 O O . LEU A 1 267 ? -9.727 13.350 30.585 1.00 95.44 267 LEU A O 1
ATOM 2096 N N . ASP A 1 268 ? -11.021 13.309 28.758 1.00 96.50 268 ASP A N 1
ATOM 2097 C CA . ASP A 1 268 ? -12.211 13.904 29.384 1.00 96.50 268 ASP A CA 1
ATOM 2098 C C . ASP A 1 268 ? -13.394 12.936 29.490 1.00 96.50 268 ASP A C 1
ATOM 2100 O O . ASP A 1 268 ? -14.396 13.244 30.133 1.00 96.50 268 ASP A O 1
ATOM 2104 N N . GLY A 1 269 ? -13.267 11.749 28.902 1.00 97.19 269 GLY A N 1
ATOM 2105 C CA . GLY A 1 269 ? -14.294 10.723 28.904 1.00 97.19 269 GLY A CA 1
ATOM 2106 C C . GLY A 1 269 ? -15.401 10.959 27.887 1.00 97.19 269 GLY A C 1
ATOM 2107 O O . GLY A 1 269 ? -16.407 10.259 27.955 1.00 97.19 269 GLY A O 1
ATOM 2108 N N . SER A 1 270 ? -15.240 11.923 26.973 1.00 97.69 270 SER A N 1
ATOM 2109 C CA . SER A 1 270 ? -16.220 12.165 25.917 1.00 97.69 270 SER A CA 1
ATOM 2110 C C . SER A 1 270 ? -16.374 10.946 25.010 1.00 97.69 270 SER A C 1
ATOM 2112 O O . SER A 1 270 ? -15.415 10.225 24.713 1.00 97.69 270 SER A O 1
ATOM 2114 N N . GLU A 1 271 ? -17.615 10.717 24.595 1.00 98.44 271 GLU A N 1
ATOM 2115 C CA . GLU A 1 271 ? -18.024 9.582 23.779 1.00 98.44 271 GLU A CA 1
ATOM 2116 C C . GLU A 1 271 ? -18.599 10.080 22.461 1.00 98.44 271 GLU A C 1
ATOM 2118 O O . GLU A 1 271 ? -19.301 11.090 22.441 1.00 98.44 271 GLU A O 1
ATOM 2123 N N . GLN A 1 272 ? -18.319 9.355 21.383 1.00 98.56 272 GLN A N 1
ATOM 2124 C CA . GLN A 1 272 ? -18.919 9.583 20.072 1.00 98.56 272 GLN A CA 1
ATOM 2125 C C . GLN A 1 272 ? -19.379 8.247 19.491 1.00 98.56 272 GLN A C 1
ATOM 2127 O O . GLN A 1 272 ? -18.751 7.209 19.733 1.00 98.56 272 GLN A O 1
ATOM 2132 N N . LEU A 1 273 ? -20.462 8.269 18.717 1.00 98.81 273 LEU A N 1
ATOM 2133 C CA . LEU A 1 273 ? -20.985 7.093 18.023 1.00 98.81 273 LEU A CA 1
ATOM 2134 C C . LEU A 1 273 ? -21.392 7.458 16.594 1.00 98.81 273 LEU A C 1
ATOM 2136 O O . LEU A 1 273 ? -22.203 8.357 16.403 1.00 98.81 273 LEU A O 1
ATOM 2140 N N . PHE A 1 274 ? -20.886 6.725 15.606 1.00 98.69 274 PHE A N 1
ATOM 2141 C CA . PHE A 1 274 ? -21.151 6.964 14.183 1.00 98.69 274 PHE A CA 1
ATOM 2142 C C . PHE A 1 274 ? -21.719 5.709 13.505 1.00 98.69 274 PHE A C 1
ATOM 2144 O O . PHE A 1 274 ? -21.302 4.601 13.839 1.00 98.69 274 PHE A O 1
ATOM 2151 N N . ASP A 1 275 ? -22.655 5.877 12.561 1.00 98.31 275 ASP A N 1
ATOM 2152 C CA . ASP A 1 275 ? -23.138 4.828 11.635 1.00 98.31 275 ASP A CA 1
ATOM 2153 C C . ASP A 1 275 ? -22.488 5.069 10.264 1.00 98.31 275 ASP A C 1
ATOM 2155 O O . ASP A 1 275 ? -23.006 5.846 9.465 1.00 98.31 275 ASP A O 1
ATOM 2159 N N . LEU A 1 276 ? -21.347 4.431 10.005 1.00 9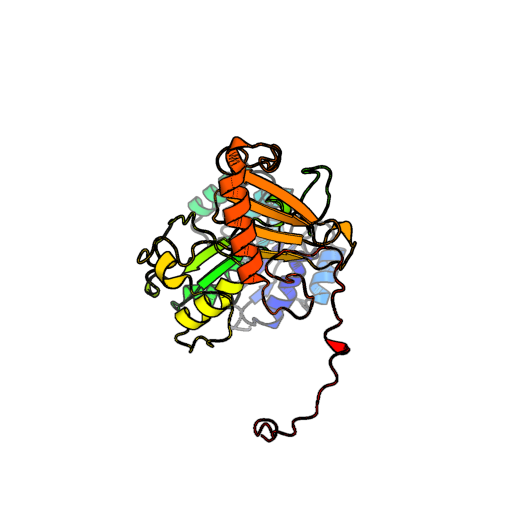7.62 276 LEU A N 1
ATOM 2160 C CA . LEU A 1 276 ? -20.486 4.623 8.833 1.00 97.62 276 LEU A CA 1
ATOM 2161 C C . LEU A 1 276 ? -21.185 4.302 7.502 1.00 97.62 276 LEU A C 1
ATOM 2163 O O . LEU A 1 276 ? -20.831 4.874 6.474 1.00 97.62 276 LEU A O 1
ATOM 2167 N N . ASP A 1 277 ? -22.221 3.455 7.509 1.00 96.69 277 ASP A N 1
ATOM 2168 C CA . ASP A 1 277 ? -23.030 3.186 6.311 1.00 96.69 277 ASP A CA 1
ATOM 2169 C C . ASP A 1 277 ? -23.848 4.417 5.889 1.00 96.69 277 ASP A C 1
ATOM 2171 O O . ASP A 1 277 ? -24.127 4.631 4.707 1.00 96.69 277 ASP A O 1
ATOM 2175 N N . ARG A 1 278 ? -24.301 5.208 6.868 1.00 97.56 278 ARG A N 1
ATOM 2176 C CA . ARG A 1 278 ? -25.151 6.392 6.652 1.00 97.56 278 ARG A CA 1
ATOM 2177 C C . ARG A 1 278 ? -24.364 7.692 6.673 1.00 97.56 278 ARG A C 1
ATOM 2179 O O . ARG A 1 278 ? -24.789 8.661 6.049 1.00 97.56 278 ARG A O 1
ATOM 2186 N N . ASP A 1 279 ? -23.266 7.697 7.408 1.00 97.69 279 ASP A N 1
ATOM 2187 C CA . ASP A 1 279 ? -22.396 8.830 7.662 1.00 97.69 279 ASP A CA 1
ATOM 2188 C C . ASP A 1 279 ? -20.924 8.395 7.540 1.00 97.69 279 ASP A C 1
ATOM 2190 O O . ASP A 1 279 ? -20.207 8.298 8.538 1.00 97.69 279 ASP A O 1
ATOM 2194 N N . PRO A 1 280 ? -20.452 8.108 6.312 1.00 96.06 280 PRO A N 1
ATOM 2195 C CA . PRO A 1 280 ? -19.065 7.703 6.080 1.00 96.06 280 PRO A CA 1
ATOM 2196 C C . PRO A 1 280 ? -18.056 8.820 6.383 1.00 96.06 280 PRO A C 1
ATOM 2198 O O . PRO A 1 280 ? -16.861 8.552 6.450 1.00 96.06 280 PRO A O 1
ATOM 2201 N N . GLY A 1 281 ? -18.524 10.066 6.523 1.00 96.62 281 GLY A N 1
ATOM 2202 C CA . GLY A 1 281 ? -17.709 11.217 6.904 1.00 96.62 281 GLY A CA 1
ATOM 2203 C C . GLY A 1 281 ? -17.630 11.451 8.411 1.00 96.62 281 GLY A C 1
ATOM 2204 O O . GLY A 1 281 ? -16.936 12.374 8.814 1.00 96.62 281 GLY A O 1
ATOM 2205 N N . GLU A 1 282 ? -18.326 10.654 9.233 1.00 97.94 282 GLU A N 1
ATOM 2206 C CA . GLU A 1 282 ? -18.314 10.750 10.702 1.00 97.94 282 GLU A CA 1
ATOM 2207 C C . GLU A 1 282 ? -18.653 12.166 11.224 1.00 97.94 282 GLU A C 1
ATOM 2209 O O . GLU A 1 282 ? -18.050 12.676 12.174 1.00 97.94 282 GLU A O 1
ATOM 2214 N N . GLU A 1 283 ? -19.607 12.842 10.580 1.00 96.69 283 GLU A N 1
ATOM 2215 C CA . GLU A 1 283 ? -20.005 14.216 10.907 1.00 96.69 283 GLU A CA 1
ATOM 2216 C C . GLU A 1 283 ? -21.211 14.285 11.860 1.00 96.69 283 GLU A C 1
ATOM 2218 O O . GLU A 1 283 ? -21.437 15.311 12.511 1.00 96.69 283 GLU A O 1
ATOM 2223 N N . LEU A 1 284 ? -21.986 13.203 11.969 1.00 97.19 284 LEU A N 1
ATOM 2224 C CA . LEU A 1 284 ? -23.190 13.111 12.787 1.00 97.19 284 LEU A CA 1
ATOM 2225 C C . LEU A 1 284 ? -22.958 12.215 14.006 1.00 97.19 284 LEU A C 1
ATOM 2227 O O . LEU A 1 284 ? -23.200 11.010 13.977 1.00 97.19 284 LEU A O 1
ATOM 2231 N N . ASP A 1 285 ? -22.566 12.835 15.117 1.00 98.00 285 ASP A N 1
ATOM 2232 C CA . ASP A 1 285 ? -22.420 12.130 16.389 1.00 98.00 285 ASP A CA 1
ATOM 2233 C C . ASP A 1 285 ? -23.784 11.711 16.970 1.00 98.00 285 ASP A C 1
ATOM 2235 O O . ASP A 1 285 ? -24.603 12.534 17.395 1.00 98.00 285 ASP A O 1
ATOM 2239 N N . LEU A 1 286 ? -24.018 10.401 17.005 1.00 98.38 286 LEU A N 1
ATOM 2240 C CA . LEU A 1 286 ? -25.229 9.772 17.522 1.00 98.38 286 LEU A CA 1
ATOM 2241 C C . LEU A 1 286 ? -25.214 9.607 19.045 1.00 98.38 286 LEU A C 1
ATOM 2243 O O . LEU A 1 286 ? -26.266 9.313 19.611 1.00 98.38 286 LEU A O 1
ATOM 2247 N N . ALA A 1 287 ? -24.083 9.822 19.728 1.00 97.44 287 ALA A N 1
ATOM 2248 C CA . ALA A 1 287 ? -23.992 9.662 21.182 1.00 97.44 287 ALA A CA 1
ATOM 2249 C C . ALA A 1 287 ? -24.880 10.660 21.949 1.00 97.44 287 ALA A C 1
ATOM 2251 O O . ALA A 1 287 ? -25.281 10.392 23.077 1.00 97.44 287 ALA A O 1
ATOM 2252 N N . GLN A 1 288 ? -25.228 11.795 21.331 1.00 92.94 288 GLN A N 1
ATOM 2253 C CA . GLN A 1 288 ? -26.137 12.797 21.907 1.00 92.94 288 GLN A CA 1
ATOM 2254 C C . GLN A 1 288 ? -27.622 12.527 21.599 1.00 92.94 288 GLN A C 1
ATOM 2256 O O . GLN A 1 288 ? -28.497 13.287 22.021 1.00 92.94 288 GLN A O 1
ATOM 2261 N N . ASN A 1 289 ? -27.933 11.472 20.841 1.00 96.06 289 ASN A N 1
ATOM 2262 C CA . ASN A 1 289 ? -29.294 11.124 20.456 1.00 96.06 289 ASN A CA 1
ATOM 2263 C C . ASN A 1 289 ? -29.821 9.973 21.320 1.00 96.06 289 ASN A C 1
ATOM 2265 O O . ASN A 1 289 ? -29.425 8.824 21.140 1.00 96.06 289 ASN A O 1
ATOM 2269 N N . SER A 1 290 ? -30.815 10.267 22.162 1.00 96.31 290 SER A N 1
ATOM 2270 C CA . SER A 1 290 ? -31.401 9.299 23.102 1.00 96.31 290 SER A CA 1
ATOM 2271 C C . SER A 1 290 ? -32.014 8.051 22.455 1.00 96.31 290 SER A C 1
ATOM 2273 O O . SER A 1 290 ? -32.210 7.031 23.112 1.00 96.31 290 SER A O 1
ATOM 2275 N N . SER A 1 291 ? -32.292 8.080 21.147 1.00 97.88 291 SER A N 1
ATOM 2276 C CA . SER A 1 291 ? -32.732 6.886 20.408 1.00 97.88 291 SER A CA 1
ATOM 2277 C C . SER A 1 291 ? -31.634 5.820 20.289 1.00 97.88 291 SER A C 1
ATOM 2279 O O . SER A 1 291 ? -31.943 4.668 19.987 1.00 97.88 291 SER A O 1
ATOM 2281 N N . PHE A 1 292 ? -30.369 6.190 20.515 1.00 97.69 292 PHE A N 1
ATOM 2282 C CA . PHE A 1 292 ? -29.197 5.320 20.412 1.00 97.69 292 PHE A CA 1
ATOM 2283 C C . PHE A 1 292 ? -28.581 4.955 21.772 1.00 97.69 292 PHE A C 1
ATOM 2285 O O . PHE A 1 292 ? -27.605 4.208 21.790 1.00 97.69 292 PHE A O 1
ATOM 2292 N N . ASP A 1 293 ? -29.163 5.377 22.902 1.00 98.06 293 ASP A N 1
ATOM 2293 C CA . ASP A 1 293 ? -28.606 5.147 24.250 1.00 98.06 293 ASP A CA 1
ATOM 2294 C C . ASP A 1 293 ? -28.283 3.669 24.524 1.00 98.06 293 ASP A C 1
ATOM 2296 O O . ASP A 1 293 ? -27.206 3.337 25.013 1.00 98.06 293 ASP A O 1
ATOM 2300 N N . ALA A 1 294 ? -29.183 2.755 24.146 1.00 98.31 294 ALA A N 1
ATOM 2301 C CA . ALA A 1 294 ? -28.970 1.317 24.332 1.00 98.31 294 ALA A CA 1
ATOM 2302 C C . ALA A 1 294 ? -27.794 0.773 23.495 1.00 98.31 294 ALA A C 1
ATOM 2304 O O . ALA A 1 294 ? -27.078 -0.136 23.921 1.00 98.31 294 ALA A O 1
ATOM 2305 N N . MET A 1 295 ? -27.584 1.326 22.299 1.00 98.19 295 MET A N 1
ATOM 2306 C CA . MET A 1 295 ? -26.472 0.950 21.427 1.00 98.19 295 MET A CA 1
ATOM 2307 C C . MET A 1 295 ? -25.154 1.521 21.949 1.00 98.19 295 MET A C 1
ATOM 2309 O O . MET A 1 295 ? -24.155 0.806 21.986 1.00 98.19 295 MET A O 1
ATOM 2313 N N . LEU A 1 296 ? -25.168 2.779 22.392 1.00 98.31 296 LEU A N 1
ATOM 2314 C CA . LEU A 1 296 ? -24.027 3.420 23.033 1.00 98.31 296 LEU A CA 1
ATOM 2315 C C . LEU A 1 296 ? -23.582 2.629 24.271 1.00 98.31 296 LEU A C 1
ATOM 2317 O O . LEU A 1 296 ? -22.399 2.330 24.404 1.00 98.31 296 LEU A O 1
ATOM 2321 N N . GLU A 1 297 ? -24.526 2.207 25.120 1.00 98.44 297 GLU A N 1
ATOM 2322 C CA . GLU A 1 297 ? -24.234 1.357 26.282 1.00 98.44 297 GLU A CA 1
ATOM 2323 C C . GLU A 1 297 ? -23.605 0.022 25.873 1.00 98.44 297 GLU A C 1
ATOM 2325 O O . GLU A 1 297 ? -22.591 -0.381 26.432 1.00 98.44 297 GLU A O 1
ATOM 2330 N N . THR A 1 298 ? -24.135 -0.628 24.833 1.00 98.38 298 THR A N 1
ATOM 2331 C CA . THR A 1 298 ? -23.577 -1.893 24.325 1.00 98.38 298 THR A CA 1
ATOM 2332 C C . THR A 1 298 ? -22.110 -1.736 23.904 1.00 98.38 298 THR A C 1
ATOM 2334 O O . THR A 1 298 ? -21.270 -2.586 24.210 1.00 98.38 298 THR A O 1
ATOM 2337 N N . TRP A 1 299 ? -21.769 -0.649 23.208 1.00 98.69 299 TRP A N 1
ATOM 2338 C CA . TRP A 1 299 ? -20.387 -0.371 22.811 1.00 98.69 299 TRP A CA 1
ATOM 2339 C C . TRP A 1 299 ? -19.491 -0.011 23.997 1.00 98.69 299 TRP A C 1
ATOM 2341 O O . TRP A 1 299 ? -18.351 -0.480 24.068 1.00 98.69 299 TRP A O 1
ATOM 2351 N N . ARG A 1 300 ? -20.013 0.753 24.958 1.00 98.62 300 ARG A N 1
ATOM 2352 C CA . ARG A 1 300 ? -19.308 1.090 26.195 1.00 98.62 300 ARG A CA 1
ATOM 2353 C C . ARG A 1 300 ? -18.978 -0.156 27.011 1.00 98.62 300 ARG A C 1
ATOM 2355 O O . ARG A 1 300 ? -17.835 -0.318 27.433 1.00 98.62 300 ARG A O 1
ATOM 2362 N N . GLU A 1 301 ? -19.931 -1.069 27.183 1.00 98.50 301 GLU A N 1
ATOM 2363 C CA . GLU A 1 301 ? -19.730 -2.343 27.881 1.00 98.50 301 GLU A CA 1
ATOM 2364 C C . GLU A 1 301 ? -18.646 -3.197 27.209 1.00 98.50 301 GLU A C 1
ATOM 2366 O O . GLU A 1 301 ? -17.779 -3.748 27.893 1.00 98.50 301 GLU A O 1
ATOM 2371 N N . ARG A 1 302 ? -18.633 -3.262 25.870 1.00 98.50 302 ARG A N 1
ATOM 2372 C CA . ARG A 1 302 ? -17.563 -3.940 25.114 1.00 98.50 302 ARG A CA 1
ATOM 2373 C C . ARG A 1 302 ? -16.200 -3.310 25.387 1.00 98.50 302 ARG A C 1
ATOM 2375 O O . ARG A 1 302 ? -15.229 -4.034 25.615 1.00 98.50 302 ARG A O 1
ATOM 2382 N N . LEU A 1 303 ? -16.115 -1.978 25.408 1.00 98.62 303 LEU A N 1
ATOM 2383 C CA . LEU A 1 303 ? -14.854 -1.295 25.690 1.00 98.62 303 LEU A CA 1
ATOM 2384 C C . LEU A 1 303 ? -14.400 -1.527 27.137 1.00 98.62 303 LEU A C 1
ATOM 2386 O O . LEU A 1 303 ? -13.226 -1.811 27.367 1.00 98.62 303 LEU A O 1
ATOM 2390 N N . ILE A 1 304 ? -15.322 -1.487 28.102 1.00 98.56 304 ILE A N 1
ATOM 2391 C CA . ILE A 1 304 ? -15.055 -1.826 29.507 1.00 98.56 304 ILE A CA 1
ATOM 2392 C C . ILE A 1 304 ? -14.462 -3.233 29.609 1.00 98.56 304 ILE A C 1
ATOM 2394 O O . ILE A 1 304 ? -13.445 -3.420 30.272 1.00 98.56 304 ILE A O 1
ATOM 2398 N N . GLN A 1 305 ? -15.049 -4.217 28.927 1.00 97.75 305 GLN A N 1
ATOM 2399 C CA . GLN A 1 305 ? -14.522 -5.583 28.912 1.00 97.75 305 GLN A CA 1
ATOM 2400 C C . GLN A 1 305 ? -13.124 -5.649 28.282 1.00 97.75 305 GLN A C 1
ATOM 2402 O O . GLN A 1 305 ? -12.238 -6.290 28.845 1.00 97.75 305 GLN A O 1
ATOM 2407 N N . ARG A 1 306 ? -12.895 -4.952 27.159 1.00 97.31 306 ARG A N 1
ATOM 2408 C CA . ARG A 1 306 ? -11.590 -4.919 26.474 1.00 97.31 306 ARG A CA 1
ATOM 2409 C C . ARG A 1 306 ? -10.491 -4.268 27.317 1.00 97.31 306 ARG A C 1
ATOM 2411 O O . ARG A 1 306 ? -9.342 -4.697 27.246 1.00 97.31 306 ARG A O 1
ATOM 2418 N N . LEU A 1 307 ? -10.823 -3.237 28.091 1.00 97.00 307 LEU A N 1
ATOM 2419 C CA . LEU A 1 307 ? -9.861 -2.489 28.907 1.00 97.00 307 LEU A CA 1
ATOM 2420 C C . LEU A 1 307 ? -9.744 -3.011 30.350 1.00 97.00 307 LEU A C 1
ATOM 2422 O O . LEU A 1 307 ? -8.890 -2.537 31.105 1.00 97.00 307 LEU A O 1
ATOM 2426 N N . ALA A 1 308 ? -10.569 -3.979 30.753 1.00 96.81 308 ALA A N 1
ATOM 2427 C CA . ALA A 1 308 ? -10.545 -4.536 32.099 1.00 96.81 308 ALA A CA 1
ATOM 2428 C C . ALA A 1 308 ? -9.170 -5.141 32.439 1.00 96.81 308 ALA A C 1
ATOM 2430 O O . ALA A 1 308 ? -8.594 -5.911 31.675 1.00 96.81 308 ALA A O 1
ATOM 2431 N N . GLY A 1 309 ? -8.639 -4.794 33.615 1.00 92.00 309 GLY A N 1
ATOM 2432 C CA . GLY A 1 309 ? -7.352 -5.308 34.102 1.00 92.00 309 GLY A CA 1
ATOM 2433 C C . GLY A 1 309 ? -6.110 -4.648 33.494 1.00 92.00 309 GLY A C 1
ATOM 2434 O O . GLY A 1 309 ? -4.999 -4.981 33.905 1.00 92.00 309 GLY A O 1
ATOM 2435 N N . ARG A 1 310 ? -6.267 -3.695 32.566 1.00 92.00 310 ARG A N 1
ATOM 2436 C CA . ARG A 1 310 ? -5.139 -2.940 32.011 1.00 92.00 310 ARG A CA 1
ATOM 2437 C C . ARG A 1 310 ? -4.471 -2.042 33.071 1.00 92.00 310 ARG A C 1
ATOM 2439 O O . ARG A 1 310 ? -5.177 -1.424 33.877 1.00 92.00 310 ARG A O 1
ATOM 2446 N N . PRO A 1 311 ? -3.127 -1.942 33.087 1.00 91.00 311 PRO A N 1
ATOM 2447 C CA . PRO A 1 311 ? -2.370 -1.236 34.129 1.00 91.00 311 PRO A CA 1
ATOM 2448 C C . PRO A 1 311 ? -2.636 0.276 34.198 1.00 91.00 311 PRO A C 1
ATOM 2450 O O . PRO A 1 311 ? -2.444 0.886 35.250 1.00 91.00 311 PRO A O 1
ATOM 2453 N N . GLU A 1 312 ? -3.108 0.884 33.111 1.00 92.31 312 GLU A N 1
ATOM 2454 C CA . GLU A 1 312 ? -3.529 2.287 33.052 1.00 92.31 312 GLU A CA 1
ATOM 2455 C C . GLU A 1 312 ? -4.720 2.558 34.002 1.00 92.31 312 GLU A C 1
ATOM 2457 O O . GLU A 1 312 ? -4.877 3.651 34.558 1.00 92.31 312 GLU A O 1
ATOM 2462 N N . GLY A 1 313 ? -5.541 1.536 34.273 1.00 94.31 313 GLY A N 1
ATOM 2463 C CA . GLY A 1 313 ? -6.677 1.636 35.187 1.00 94.31 313 GLY A CA 1
ATOM 2464 C C . GLY A 1 313 ? -7.847 2.434 34.613 1.00 94.31 313 GLY A C 1
ATOM 2465 O O . GLY A 1 313 ? -8.506 3.156 35.364 1.00 94.31 313 GLY A O 1
ATOM 2466 N N . PHE A 1 314 ? -8.090 2.304 33.302 1.00 96.38 314 PHE A N 1
ATOM 2467 C CA . PHE A 1 314 ? -9.241 2.889 32.599 1.00 96.38 314 PHE A CA 1
ATOM 2468 C C . PHE A 1 314 ? -10.586 2.319 33.047 1.00 96.38 314 PHE A C 1
ATOM 2470 O O . PHE A 1 314 ? -11.610 2.925 32.767 1.00 96.38 314 PHE A O 1
ATOM 2477 N N . VAL A 1 315 ? -10.599 1.184 33.748 1.00 97.44 315 VAL A N 1
ATOM 2478 C CA . VAL A 1 315 ? -11.815 0.567 34.285 1.00 97.44 315 VAL A CA 1
ATOM 2479 C C . VAL A 1 315 ? -11.713 0.484 35.802 1.00 97.44 315 VAL A C 1
ATOM 2481 O O . VAL A 1 315 ? -10.795 -0.145 36.330 1.00 97.44 315 VAL A O 1
ATOM 2484 N N . GLN A 1 316 ? -12.669 1.087 36.511 1.00 95.75 316 GLN A N 1
ATOM 2485 C CA . GLN A 1 316 ? -12.798 0.981 37.968 1.00 95.75 316 GLN A CA 1
ATOM 2486 C C . GLN A 1 316 ? -14.252 0.715 38.326 1.00 95.75 316 GLN A C 1
ATOM 2488 O O . GLN A 1 316 ? -15.142 1.397 37.836 1.00 95.75 316 GLN A O 1
ATOM 2493 N N . SER A 1 317 ? -14.500 -0.297 39.160 1.00 94.62 317 SER A N 1
ATOM 2494 C CA . SER A 1 317 ? -15.858 -0.679 39.580 1.00 94.62 317 SER A CA 1
ATOM 2495 C C . SER A 1 317 ? -16.843 -0.878 38.414 1.00 94.62 317 SER A C 1
ATOM 2497 O O . SER A 1 317 ? -18.030 -0.605 38.552 1.00 94.62 317 SER A O 1
ATOM 2499 N N . GLY A 1 318 ? -16.346 -1.355 37.266 1.00 94.88 318 GLY A N 1
ATOM 2500 C CA . GLY A 1 318 ? -17.157 -1.606 36.071 1.00 94.88 318 GLY A CA 1
ATOM 2501 C C . GLY A 1 318 ? -17.469 -0.373 35.220 1.00 94.88 318 GLY A C 1
ATOM 2502 O O . GLY A 1 318 ? -18.287 -0.486 34.320 1.00 94.88 318 GLY A O 1
ATOM 2503 N N . THR A 1 319 ? -16.836 0.778 35.462 1.00 97.06 319 THR A N 1
ATOM 2504 C CA . THR A 1 319 ? -17.045 1.995 34.662 1.00 97.06 319 THR A CA 1
ATOM 2505 C C . THR A 1 319 ? -15.746 2.491 34.041 1.00 97.06 319 THR A C 1
ATOM 2507 O O . THR A 1 319 ? -14.673 2.322 34.629 1.00 97.06 319 THR A O 1
ATOM 2510 N N . LEU A 1 320 ? -15.847 3.145 32.880 1.00 97.81 320 LEU A N 1
ATOM 2511 C CA . LEU A 1 320 ? -14.723 3.855 32.272 1.00 97.81 320 LEU A CA 1
ATOM 2512 C C . LEU A 1 320 ? -14.348 5.075 33.121 1.00 97.81 320 LEU A C 1
ATOM 2514 O O . LEU A 1 320 ? -15.217 5.821 33.569 1.00 97.81 320 LEU A O 1
ATOM 2518 N N . VAL A 1 321 ? -13.052 5.275 33.344 1.00 97.50 321 VAL A N 1
ATOM 2519 C CA . VAL A 1 321 ? -12.506 6.399 34.110 1.00 97.50 321 VAL A CA 1
ATOM 2520 C C . VAL A 1 321 ? -11.523 7.160 33.220 1.00 97.50 321 VAL A C 1
ATOM 2522 O O . VAL A 1 321 ? -10.514 6.569 32.828 1.00 97.50 321 VAL A O 1
ATOM 2525 N N . PRO A 1 322 ? -11.793 8.435 32.885 1.00 97.06 322 PRO A N 1
ATOM 2526 C CA . PRO A 1 322 ? -10.881 9.252 32.090 1.00 97.06 322 PRO A CA 1
ATOM 2527 C C . PRO A 1 322 ? -9.702 9.779 32.926 1.00 97.06 322 PRO A C 1
ATOM 2529 O O . PRO A 1 322 ? -9.579 9.487 34.117 1.00 97.06 322 PRO A O 1
ATOM 2532 N N . ASP A 1 323 ? -8.824 10.544 32.280 1.00 94.69 323 ASP A N 1
ATOM 2533 C CA . ASP A 1 323 ? -7.641 11.204 32.845 1.00 94.69 323 ASP A CA 1
ATOM 2534 C C . ASP A 1 323 ? -6.722 10.247 33.627 1.00 94.69 323 ASP A C 1
ATOM 2536 O O . ASP A 1 323 ? -6.239 10.519 34.730 1.00 94.69 323 ASP A O 1
ATOM 2540 N N . ARG A 1 324 ? -6.508 9.050 33.067 1.00 92.94 324 ARG A N 1
ATOM 2541 C CA . ARG A 1 324 ? -5.616 8.046 33.653 1.00 92.94 324 ARG A CA 1
ATOM 2542 C C . ARG A 1 324 ? -4.204 8.168 33.086 1.00 92.94 324 ARG A C 1
ATOM 2544 O O . ARG A 1 324 ? -4.034 8.329 31.878 1.00 92.94 324 ARG A O 1
ATOM 2551 N N . PRO A 1 325 ? -3.168 8.046 33.932 1.00 86.94 325 PRO A N 1
ATOM 2552 C CA . PRO A 1 325 ? -1.796 8.135 33.467 1.00 86.94 325 PRO A CA 1
ATOM 2553 C C . PRO A 1 325 ? -1.405 6.887 32.669 1.00 86.94 325 PRO A C 1
ATOM 2555 O O . PRO A 1 325 ? -1.561 5.759 33.138 1.00 86.94 325 PRO A O 1
ATOM 2558 N N . TYR A 1 326 ? -0.792 7.098 31.506 1.00 84.31 326 TYR A N 1
ATOM 2559 C CA . TYR A 1 326 ? -0.072 6.043 30.798 1.00 84.31 326 TYR A CA 1
ATOM 2560 C C . TYR A 1 326 ? 1.261 5.809 31.507 1.00 84.31 326 TYR A C 1
ATOM 2562 O O . TYR A 1 326 ? 2.140 6.675 31.514 1.00 84.31 326 TYR A O 1
ATOM 2570 N N . GLN A 1 327 ? 1.414 4.649 32.142 1.00 77.56 327 GLN A N 1
ATOM 2571 C CA . GLN A 1 327 ? 2.679 4.300 32.780 1.00 77.56 327 GLN A CA 1
ATOM 2572 C C . GLN A 1 327 ? 3.737 4.011 31.713 1.00 77.56 327 GLN A C 1
ATOM 2574 O O . GLN A 1 327 ? 3.497 3.275 30.758 1.00 77.56 327 GLN A O 1
ATOM 2579 N N . HIS A 1 328 ? 4.935 4.573 31.875 1.00 69.88 328 HIS A N 1
ATOM 2580 C CA . HIS A 1 328 ? 6.053 4.239 31.000 1.00 69.88 328 HIS A CA 1
ATOM 2581 C C . HIS A 1 328 ? 6.417 2.762 31.161 1.00 69.88 328 HIS A C 1
ATOM 2583 O O . HIS A 1 328 ? 6.737 2.327 32.267 1.00 69.88 328 HIS A O 1
ATOM 2589 N N . LEU A 1 329 ? 6.482 2.027 30.049 1.00 65.00 329 LEU A N 1
ATOM 2590 C CA . LEU A 1 329 ? 6.919 0.625 30.028 1.00 65.00 329 LEU A CA 1
ATOM 2591 C C . LEU A 1 329 ? 8.304 0.425 30.680 1.00 65.00 329 LEU A C 1
ATOM 2593 O O . LEU A 1 329 ? 8.572 -0.617 31.267 1.00 65.00 329 LEU A O 1
ATOM 2597 N N . ASN A 1 330 ? 9.163 1.450 30.653 1.00 63.22 330 ASN A N 1
ATOM 2598 C CA . ASN A 1 330 ? 10.505 1.412 31.248 1.00 63.22 330 ASN A CA 1
ATOM 2599 C C . ASN A 1 330 ? 10.534 1.609 32.775 1.00 63.22 330 ASN A C 1
ATOM 2601 O O . ASN A 1 330 ? 11.576 1.388 33.387 1.00 63.22 330 ASN A O 1
ATOM 2605 N N . ASN A 1 331 ? 9.427 2.035 33.395 1.00 52.88 331 ASN A N 1
ATOM 2606 C CA . ASN A 1 331 ? 9.334 2.198 34.850 1.00 52.88 331 ASN A CA 1
ATOM 2607 C C . ASN A 1 331 ? 8.860 0.923 35.560 1.00 52.88 331 ASN A C 1
ATOM 2609 O O . ASN A 1 331 ? 8.868 0.872 36.792 1.00 52.88 331 ASN A O 1
ATOM 2613 N N . CYS A 1 332 ? 8.500 -0.122 34.809 1.00 46.62 332 CYS A N 1
ATOM 2614 C CA . CYS A 1 332 ? 8.407 -1.463 35.359 1.00 46.62 332 CYS A CA 1
ATOM 2615 C C . CYS A 1 332 ? 9.816 -1.885 35.777 1.00 46.62 332 CYS A C 1
ATOM 2617 O O . CYS A 1 332 ? 10.689 -2.125 34.944 1.00 46.62 332 CYS A O 1
ATOM 2619 N N . THR A 1 333 ? 10.052 -1.954 37.086 1.00 42.69 333 THR A N 1
ATOM 2620 C CA . THR A 1 333 ? 11.224 -2.628 37.633 1.00 42.69 333 THR A CA 1
ATOM 2621 C C . THR A 1 333 ? 11.221 -4.019 37.018 1.00 42.69 333 THR A C 1
ATOM 2623 O O . THR A 1 333 ? 10.304 -4.798 37.275 1.00 42.69 333 THR A O 1
ATOM 2626 N N . VAL A 1 334 ? 12.198 -4.320 36.162 1.00 43.94 334 VAL A N 1
ATOM 2627 C CA . VAL A 1 334 ? 12.454 -5.694 35.745 1.00 43.94 334 VAL A CA 1
ATOM 2628 C C . VAL A 1 334 ? 12.783 -6.427 37.038 1.00 43.94 334 VAL A C 1
ATOM 2630 O O . VAL A 1 334 ? 13.909 -6.359 37.528 1.00 43.94 334 VAL A O 1
ATOM 2633 N N . GLN A 1 335 ? 11.786 -7.062 37.658 1.00 41.44 335 GLN A N 1
ATOM 2634 C CA . GLN A 1 335 ? 12.062 -8.096 38.633 1.00 41.44 335 GLN A CA 1
ATOM 2635 C C . GLN A 1 335 ? 12.847 -9.132 37.850 1.00 41.44 335 GLN A C 1
ATOM 2637 O O . GLN A 1 335 ? 12.343 -9.741 36.908 1.00 41.44 335 GLN A O 1
ATOM 2642 N N . SER A 1 336 ? 14.132 -9.220 38.166 1.00 38.06 336 SER A N 1
ATOM 2643 C CA . SER A 1 336 ? 15.055 -10.176 37.593 1.00 38.06 336 SER A CA 1
ATOM 2644 C C . SER A 1 336 ? 14.603 -11.580 37.987 1.00 38.06 336 SER A C 1
ATOM 2646 O O . SER A 1 336 ? 15.157 -12.177 38.907 1.00 38.06 336 SER A O 1
ATOM 2648 N N . ASN A 1 337 ? 13.604 -12.122 37.299 1.00 38.38 337 ASN A N 1
ATOM 2649 C CA . ASN A 1 337 ? 13.452 -13.559 37.221 1.00 38.38 337 ASN A CA 1
ATOM 2650 C C . ASN A 1 337 ? 14.589 -14.037 36.326 1.00 38.38 337 ASN A C 1
ATOM 2652 O O . ASN A 1 337 ? 14.529 -13.981 35.099 1.00 38.38 337 ASN A O 1
ATOM 2656 N N . GLN A 1 338 ? 15.680 -14.426 36.983 1.00 37.53 338 GLN A N 1
ATOM 2657 C CA . GLN A 1 338 ? 16.721 -15.255 36.402 1.00 37.53 338 GLN A CA 1
ATOM 2658 C C . GLN A 1 338 ? 16.109 -16.618 36.057 1.00 37.53 338 GLN A C 1
ATOM 2660 O O . GLN A 1 338 ? 16.328 -17.600 36.755 1.00 37.53 338 GLN A O 1
ATOM 2665 N N . GLU A 1 339 ? 15.341 -16.688 34.977 1.00 40.59 339 GLU A N 1
ATOM 2666 C CA . GLU A 1 339 ? 15.169 -17.934 34.245 1.00 40.59 339 GLU A CA 1
ATOM 2667 C C . GLU A 1 339 ? 16.062 -17.858 33.012 1.00 40.59 339 GLU A C 1
ATOM 2669 O O . GLU A 1 339 ? 15.901 -17.039 32.106 1.00 40.59 339 GLU A O 1
ATOM 2674 N N . THR A 1 340 ? 17.110 -18.671 33.052 1.00 37.12 340 THR A N 1
ATOM 2675 C CA . THR A 1 340 ? 18.143 -18.780 32.032 1.00 37.12 340 THR A CA 1
ATOM 2676 C C . THR A 1 340 ? 17.526 -19.178 30.696 1.00 37.12 340 THR A C 1
ATOM 2678 O O . THR A 1 340 ? 17.130 -20.325 30.514 1.00 37.12 340 THR A O 1
ATOM 2681 N N . ASN A 1 341 ? 17.478 -18.245 29.743 1.00 34.84 341 ASN A N 1
ATOM 2682 C CA . ASN A 1 341 ? 17.187 -18.542 28.343 1.00 34.84 341 ASN A CA 1
ATOM 2683 C C . ASN A 1 341 ? 18.415 -19.237 27.711 1.00 34.84 341 ASN A C 1
ATOM 2685 O O . ASN A 1 341 ? 19.458 -18.592 27.571 1.00 34.84 341 ASN A O 1
ATOM 2689 N N . PRO A 1 342 ? 18.327 -20.519 27.308 1.00 40.19 342 PRO A N 1
ATOM 2690 C CA . PRO A 1 342 ? 19.473 -21.279 26.811 1.00 40.19 342 PRO A CA 1
ATOM 2691 C C . PRO A 1 342 ? 19.903 -20.903 25.380 1.00 40.19 342 PRO A C 1
ATOM 2693 O O . PRO A 1 342 ? 20.889 -21.432 24.888 1.00 40.19 342 PRO A O 1
ATOM 2696 N N . ARG A 1 343 ? 19.222 -19.975 24.690 1.00 40.69 343 ARG A N 1
ATOM 2697 C CA . ARG A 1 343 ? 19.503 -19.646 23.273 1.00 40.69 343 ARG A CA 1
ATOM 2698 C C . ARG A 1 343 ? 20.545 -18.544 23.035 1.00 40.69 343 ARG A C 1
ATOM 2700 O O . ARG A 1 343 ? 20.528 -17.906 21.988 1.00 40.69 343 ARG A O 1
ATOM 2707 N N . ARG A 1 344 ? 21.439 -18.273 23.990 1.00 33.75 344 ARG A N 1
ATOM 2708 C CA . ARG A 1 344 ? 22.559 -17.320 23.809 1.00 33.75 344 ARG A CA 1
ATOM 2709 C C . ARG A 1 344 ? 23.944 -17.957 23.944 1.00 33.75 344 ARG A C 1
ATOM 2711 O O . ARG A 1 344 ? 24.900 -17.273 24.296 1.00 33.75 344 ARG A O 1
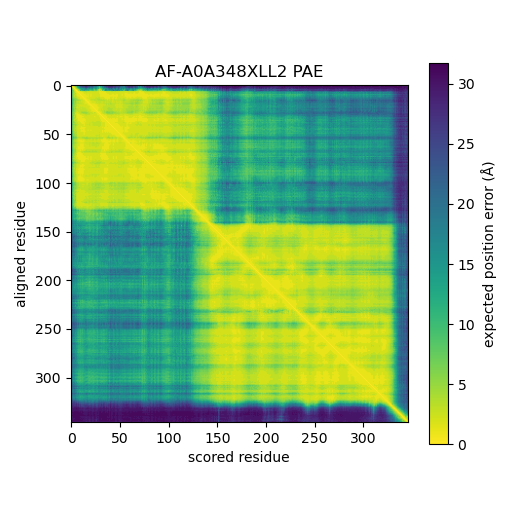ATOM 2718 N N . GLN A 1 345 ? 24.057 -19.244 23.645 1.00 37.38 345 GLN A N 1
ATOM 2719 C CA . GLN A 1 345 ? 25.335 -19.881 23.344 1.00 37.38 345 GLN A CA 1
ATOM 2720 C C . GLN A 1 345 ? 25.131 -20.828 22.167 1.00 37.38 345 GLN A C 1
ATOM 2722 O O . GLN A 1 345 ? 24.746 -21.969 22.379 1.00 37.38 345 GLN A O 1
ATOM 2727 N N . GLU A 1 346 ? 25.319 -20.312 20.953 1.00 34.06 346 GLU A N 1
ATOM 2728 C CA . GLU A 1 346 ? 25.829 -21.024 19.770 1.00 34.06 346 GLU A CA 1
ATOM 2729 C C . GLU A 1 346 ? 26.163 -20.016 18.665 1.00 34.06 346 GLU A C 1
ATOM 2731 O O . GLU A 1 346 ? 25.343 -19.093 18.434 1.00 34.06 346 GLU A O 1
#